Protein AF-A0A486RC49-F1 (afdb_monomer_lite)

Sequence (203 aa):
MDKVLDAMADGLYVGIGTLISVRGGVVNAMAHFTKEQSEDIYTSYVHAHSKKPQEDIILGLSQFGVAAEELEVIAAKIRSGYADSTSLAVDLRGAMNRIYVASQMVYHLADLMNVPVVDLVAEVHRSNMTKLWPSDAEQRTKLVEGCKYDKNDLAFRVAEGRDGMIGYRISDGKILKSPTYESADLSKFVDMAIDSVIGRHFF

Organism: Klebsiella pneumoniae (NCBI:txid573)

Foldseek 3Di:
DVVLLLLLLVLLLVLVVVCVVCVVVLVVLVVPDDPCLQCCVLVCLVVVPDPAPVVNSVSLSVLSVVLVVLVVVLVVCVVVVNDDPNNSSPSNVSSNSSSVSSNVSSVVLCVQLVHPSVVSNVLSVVLVVQQFAALDPVSNVVQLVPDPDDNVQWDWDDDPPDGGIFIAGNVPRHTGGGPRGDHRDCPVSLVSSCPGPNVVSVD

InterPro domains:
  IPR023292 NTP pyrophosphohydrolase-like domain superfamily [G3DSA:1.10.3420.10] (39-195)

Structure (mmCIF, N/CA/C/O backbone):
data_AF-A0A486RC49-F1
#
_entry.id   AF-A0A486RC49-F1
#
loop_
_atom_site.group_PDB
_atom_site.id
_atom_site.type_symbol
_atom_site.label_atom_id
_atom_site.label_alt_id
_atom_site.label_comp_id
_atom_site.label_asym_id
_atom_site.label_entity_id
_atom_site.label_seq_id
_atom_site.pdbx_PDB_ins_code
_atom_site.Cartn_x
_atom_site.Cartn_y
_atom_site.Cartn_z
_atom_site.occupancy
_atom_site.B_iso_or_equiv
_atom_site.auth_seq_id
_atom_site.auth_comp_id
_atom_site.auth_asym_id
_atom_site.auth_atom_id
_atom_site.pdbx_PDB_model_num
ATOM 1 N N . MET A 1 1 ? 12.501 -12.067 -2.838 1.00 82.12 1 MET A N 1
ATOM 2 C CA . MET A 1 1 ? 11.555 -11.710 -3.911 1.00 82.12 1 MET A CA 1
ATOM 3 C C . MET A 1 1 ? 10.177 -11.382 -3.356 1.00 82.12 1 MET A C 1
ATOM 5 O O . MET A 1 1 ? 9.720 -10.277 -3.582 1.00 82.12 1 MET A O 1
ATOM 9 N N . ASP A 1 2 ? 9.583 -12.265 -2.550 1.00 86.44 2 ASP A N 1
ATOM 10 C CA . ASP A 1 2 ? 8.289 -12.072 -1.868 1.00 86.44 2 ASP A CA 1
ATOM 11 C C . ASP A 1 2 ? 8.036 -10.638 -1.348 1.00 86.44 2 ASP A C 1
ATOM 13 O O . ASP A 1 2 ? 7.167 -9.945 -1.858 1.00 86.44 2 ASP A O 1
ATOM 17 N N . LYS A 1 3 ? 8.898 -10.124 -0.459 1.00 86.31 3 LYS A N 1
ATOM 18 C CA . LYS A 1 3 ? 8.797 -8.748 0.073 1.00 86.31 3 LYS A CA 1
ATOM 19 C C . LYS A 1 3 ? 8.834 -7.632 -0.980 1.00 86.31 3 LYS A C 1
ATOM 21 O O . LYS A 1 3 ? 8.295 -6.561 -0.741 1.00 86.31 3 LYS A O 1
ATOM 26 N N . VAL A 1 4 ? 9.529 -7.845 -2.099 1.00 85.00 4 VAL A N 1
ATOM 27 C CA . VAL A 1 4 ? 9.614 -6.858 -3.188 1.00 85.00 4 VAL A CA 1
ATOM 28 C C . VAL A 1 4 ? 8.300 -6.846 -3.961 1.00 85.00 4 VAL A C 1
ATOM 30 O O . VAL A 1 4 ? 7.759 -5.775 -4.199 1.00 85.00 4 VAL A O 1
ATOM 33 N N . LEU A 1 5 ? 7.758 -8.024 -4.281 1.00 89.19 5 LEU A N 1
ATOM 34 C CA . LEU A 1 5 ? 6.468 -8.160 -4.959 1.00 89.19 5 LEU A CA 1
ATOM 35 C C . LEU A 1 5 ? 5.307 -7.661 -4.084 1.00 89.19 5 LEU A C 1
ATOM 37 O O . LEU A 1 5 ? 4.430 -6.963 -4.586 1.00 89.19 5 LEU A O 1
ATOM 41 N N . ASP A 1 6 ? 5.343 -7.943 -2.778 1.00 89.56 6 ASP A N 1
ATOM 42 C CA . ASP A 1 6 ? 4.392 -7.406 -1.796 1.00 89.56 6 ASP A CA 1
ATOM 43 C C . ASP A 1 6 ? 4.446 -5.870 -1.774 1.00 89.56 6 ASP A C 1
ATOM 45 O O . ASP A 1 6 ? 3.429 -5.213 -1.967 1.00 89.56 6 ASP A O 1
ATOM 49 N N . ALA A 1 7 ? 5.647 -5.281 -1.675 1.00 88.31 7 ALA A N 1
ATOM 50 C CA . ALA A 1 7 ? 5.826 -3.827 -1.695 1.00 88.31 7 ALA A CA 1
ATOM 51 C C . ALA A 1 7 ? 5.398 -3.178 -3.024 1.00 88.31 7 ALA A C 1
ATOM 53 O O . ALA A 1 7 ? 4.835 -2.084 -3.020 1.00 88.31 7 ALA A O 1
ATOM 54 N N . M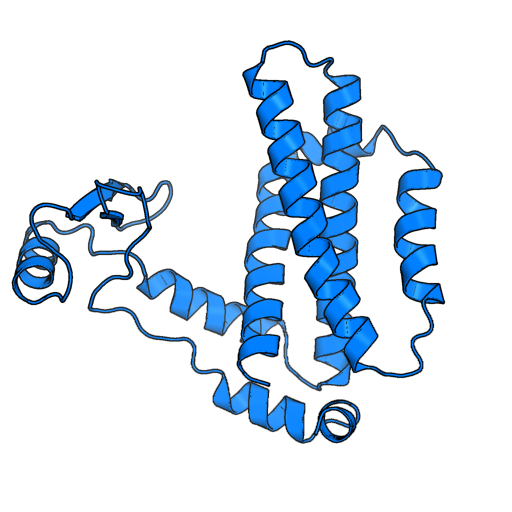ET A 1 8 ? 5.644 -3.842 -4.157 1.00 90.06 8 MET A N 1
ATOM 55 C CA . MET A 1 8 ? 5.182 -3.403 -5.476 1.00 90.06 8 MET A CA 1
ATOM 56 C C . MET A 1 8 ? 3.655 -3.344 -5.532 1.00 90.06 8 MET A C 1
ATOM 58 O O . MET A 1 8 ? 3.092 -2.323 -5.932 1.00 90.06 8 MET A O 1
ATOM 62 N N . ALA A 1 9 ? 2.976 -4.414 -5.114 1.00 91.75 9 ALA A N 1
ATOM 63 C CA . ALA A 1 9 ? 1.522 -4.455 -5.141 1.00 91.75 9 ALA A CA 1
ATOM 64 C C . ALA A 1 9 ? 0.873 -3.553 -4.091 1.00 91.75 9 ALA A C 1
ATOM 66 O O . ALA A 1 9 ? -0.090 -2.872 -4.433 1.00 91.75 9 ALA A O 1
ATOM 67 N N . ASP A 1 10 ? 1.398 -3.476 -2.866 1.00 89.94 10 ASP A N 1
ATOM 68 C CA . ASP A 1 10 ? 0.914 -2.530 -1.854 1.00 89.94 10 ASP A CA 1
ATOM 69 C C . ASP A 1 10 ? 1.111 -1.078 -2.320 1.00 89.94 10 ASP A C 1
ATOM 71 O O . ASP A 1 10 ? 0.191 -0.262 -2.214 1.00 89.94 10 ASP A O 1
ATOM 75 N N . GLY A 1 11 ? 2.272 -0.761 -2.904 1.00 88.88 11 GLY A N 1
ATOM 76 C CA . GLY A 1 11 ? 2.564 0.554 -3.477 1.00 88.88 11 GLY A CA 1
ATOM 77 C C . GLY A 1 11 ? 1.580 0.936 -4.583 1.00 88.88 11 GLY A C 1
ATOM 78 O O . GLY A 1 11 ? 0.997 2.019 -4.543 1.00 88.88 11 GLY A O 1
ATOM 79 N N . LEU A 1 12 ? 1.315 0.026 -5.526 1.00 90.75 12 LEU A N 1
ATOM 80 C CA . LEU A 1 12 ? 0.310 0.236 -6.573 1.00 90.75 12 LEU A CA 1
ATOM 81 C C . LEU A 1 12 ? -1.109 0.345 -6.012 1.00 90.75 12 LEU A C 1
ATOM 83 O O . LEU A 1 12 ? -1.856 1.236 -6.414 1.00 90.75 12 LEU A O 1
ATOM 87 N N . TYR A 1 13 ? -1.480 -0.533 -5.081 1.00 89.19 13 TYR A N 1
ATOM 88 C CA . TYR A 1 13 ? -2.801 -0.561 -4.464 1.00 89.19 13 TYR A CA 1
ATOM 89 C C . TYR A 1 13 ? -3.121 0.773 -3.774 1.00 89.19 13 TYR A C 1
ATOM 91 O O . TYR A 1 13 ? -4.174 1.369 -4.015 1.00 89.19 13 TYR A O 1
ATOM 99 N N . VAL A 1 14 ? -2.188 1.280 -2.964 1.00 87.94 14 VAL A N 1
ATOM 100 C CA . VAL A 1 14 ? -2.340 2.552 -2.243 1.00 87.94 14 VAL A CA 1
ATOM 101 C C . VAL A 1 14 ? -2.182 3.749 -3.179 1.00 87.94 14 VAL A C 1
ATOM 103 O O . VAL A 1 14 ? -2.990 4.679 -3.130 1.00 87.94 14 VAL A O 1
ATOM 106 N N . GLY A 1 15 ? -1.175 3.738 -4.051 1.00 87.44 15 GLY A N 1
ATOM 107 C CA . GLY A 1 15 ? -0.888 4.834 -4.972 1.00 87.44 15 GLY A CA 1
ATOM 108 C C . GLY A 1 15 ? -2.041 5.098 -5.940 1.00 87.44 15 GLY A C 1
ATOM 109 O O . GLY A 1 15 ? -2.569 6.209 -6.000 1.00 87.44 15 GLY A O 1
ATOM 110 N N . ILE A 1 16 ? -2.508 4.064 -6.644 1.00 83.88 16 ILE A N 1
ATOM 111 C CA . ILE A 1 16 ? -3.641 4.185 -7.572 1.00 83.88 16 ILE A CA 1
ATOM 112 C C . ILE A 1 16 ? -4.920 4.556 -6.814 1.00 83.88 16 ILE A C 1
ATOM 114 O O . ILE A 1 16 ? -5.669 5.423 -7.268 1.00 83.88 16 ILE A O 1
ATOM 118 N N . GLY A 1 17 ? -5.156 3.966 -5.636 1.00 83.38 17 GLY A N 1
ATOM 119 C CA . GLY A 1 17 ? -6.288 4.334 -4.780 1.00 83.38 17 GLY A CA 1
ATOM 120 C C . GLY A 1 17 ? -6.276 5.815 -4.385 1.00 83.38 17 GLY A C 1
ATOM 121 O O . GLY A 1 17 ? -7.322 6.471 -4.393 1.00 83.38 17 GLY A O 1
ATOM 122 N N . THR A 1 18 ? -5.092 6.370 -4.124 1.00 84.38 18 THR A N 1
ATOM 123 C CA . THR A 1 18 ? -4.902 7.798 -3.837 1.00 84.38 18 THR A CA 1
ATOM 124 C C . THR A 1 18 ? -5.243 8.649 -5.062 1.00 84.38 18 THR A C 1
ATOM 126 O O . THR A 1 18 ? -6.063 9.560 -4.958 1.00 84.38 18 THR A O 1
ATOM 129 N N . LEU A 1 19 ? -4.717 8.309 -6.245 1.00 80.69 19 LEU A N 1
ATOM 130 C CA . LEU A 1 19 ? -5.031 9.016 -7.497 1.00 80.69 19 LEU A CA 1
ATOM 131 C C . LEU A 1 19 ? -6.539 9.021 -7.802 1.00 80.69 19 LEU A C 1
ATOM 133 O O . LEU A 1 19 ? -7.086 10.046 -8.214 1.00 80.69 19 LEU A O 1
ATOM 137 N N . ILE A 1 20 ? -7.230 7.898 -7.573 1.00 77.62 20 ILE A N 1
ATOM 138 C CA . ILE A 1 20 ? -8.687 7.788 -7.748 1.00 77.62 20 ILE A CA 1
ATOM 139 C C . ILE A 1 20 ? -9.427 8.677 -6.745 1.00 77.62 20 ILE A C 1
ATOM 141 O O . ILE A 1 20 ? -10.352 9.389 -7.134 1.00 77.62 20 ILE A O 1
ATOM 145 N N . SER A 1 21 ? -9.009 8.670 -5.478 1.00 76.25 21 SER A N 1
ATOM 146 C CA . SER A 1 21 ? -9.656 9.441 -4.406 1.00 76.25 21 SER A CA 1
ATOM 147 C C . SER A 1 21 ? -9.562 10.949 -4.641 1.00 76.25 21 SER A C 1
ATOM 149 O O . SER A 1 21 ? -10.487 11.692 -4.325 1.00 76.25 21 SER A O 1
ATOM 151 N N . VAL A 1 22 ? -8.470 11.404 -5.258 1.00 70.06 22 VAL A N 1
ATOM 152 C CA . VAL A 1 22 ? -8.255 12.821 -5.574 1.00 70.06 22 VAL A CA 1
ATOM 153 C C . VAL A 1 22 ? -8.820 13.185 -6.955 1.00 70.06 22 VAL A C 1
ATOM 155 O O . VAL A 1 22 ? -8.934 14.367 -7.261 1.00 70.06 22 VAL A O 1
ATOM 158 N N . ARG A 1 23 ? -9.248 12.224 -7.793 1.00 59.31 23 ARG A N 1
ATOM 159 C CA . ARG A 1 23 ? -9.645 12.428 -9.207 1.00 59.31 23 ARG A CA 1
ATOM 160 C C . ARG A 1 23 ? -10.630 13.585 -9.435 1.00 59.31 23 ARG A C 1
ATOM 162 O O . ARG A 1 23 ? -10.507 14.282 -10.439 1.00 59.31 23 ARG A O 1
ATOM 169 N N . GLY A 1 24 ? -11.562 13.825 -8.508 1.00 54.81 24 GLY A N 1
ATOM 170 C CA . GLY A 1 24 ? -12.483 14.971 -8.559 1.00 54.81 24 GLY A CA 1
ATOM 171 C C . GLY A 1 24 ? -11.806 16.343 -8.392 1.00 54.81 24 GLY A C 1
ATOM 172 O O . GLY A 1 24 ? -12.249 17.314 -8.994 1.00 54.81 24 GLY A O 1
ATOM 173 N N . GLY A 1 25 ? -10.706 16.423 -7.634 1.00 55.84 25 GLY A N 1
ATOM 174 C CA . GLY A 1 25 ? -9.848 17.609 -7.494 1.00 55.84 25 GLY A CA 1
ATOM 175 C C . GLY A 1 25 ? -8.685 17.668 -8.498 1.00 55.84 25 GLY A C 1
ATOM 176 O O . GLY A 1 25 ? -8.245 18.760 -8.861 1.00 55.84 25 GLY A O 1
ATOM 177 N N . VAL A 1 26 ? -8.228 16.514 -9.009 1.00 52.72 26 VAL A N 1
ATOM 178 C CA . VAL A 1 26 ? -7.127 16.396 -9.988 1.00 52.72 26 VAL A CA 1
ATOM 179 C C . VAL A 1 26 ? -7.435 17.141 -11.282 1.00 52.72 26 VAL A C 1
ATOM 181 O O . VAL A 1 26 ? -6.538 17.775 -11.816 1.00 52.72 26 VAL A O 1
ATOM 184 N N . VAL A 1 27 ? -8.673 17.130 -11.786 1.00 52.69 27 VAL A N 1
ATOM 185 C CA . VAL A 1 27 ? -9.010 17.837 -13.042 1.00 52.69 27 VAL A CA 1
ATOM 186 C C . VAL A 1 27 ? -8.704 19.340 -12.947 1.00 52.69 27 VAL A C 1
ATOM 188 O O . VAL A 1 27 ? -8.196 19.918 -13.904 1.00 52.69 27 VAL A O 1
ATOM 191 N N . ASN A 1 28 ? -8.912 19.947 -11.775 1.00 54.00 28 ASN A N 1
ATOM 192 C CA . ASN A 1 28 ? -8.604 21.358 -11.536 1.00 54.00 28 ASN A CA 1
ATOM 193 C C . ASN A 1 28 ? -7.115 21.586 -11.219 1.00 54.00 28 ASN A C 1
ATOM 195 O O . ASN A 1 28 ? -6.522 22.534 -11.723 1.00 54.00 28 ASN A O 1
ATOM 199 N N . ALA A 1 29 ? -6.473 20.697 -10.455 1.00 51.84 29 ALA A N 1
ATOM 200 C CA . ALA A 1 29 ? -5.035 20.793 -10.169 1.00 51.84 29 ALA A CA 1
ATOM 201 C C . ALA A 1 29 ? -4.160 20.547 -11.418 1.00 51.84 29 ALA A C 1
ATOM 203 O O . ALA A 1 29 ? -3.100 21.154 -11.593 1.00 51.84 29 ALA A O 1
ATOM 204 N N . MET A 1 30 ? -4.625 19.699 -12.339 1.00 52.69 30 MET A N 1
ATOM 205 C CA . MET A 1 30 ? -3.937 19.396 -13.593 1.00 52.69 30 MET A CA 1
ATOM 206 C C . MET A 1 30 ? -3.941 20.570 -14.578 1.00 52.69 30 MET A C 1
ATOM 208 O O . MET A 1 30 ? -3.096 20.585 -15.470 1.00 52.69 30 MET A O 1
ATOM 212 N N . ALA A 1 31 ? -4.802 21.579 -14.396 1.00 55.16 31 ALA A N 1
ATOM 213 C CA . ALA A 1 31 ? -4.780 22.813 -15.185 1.00 55.16 31 ALA A CA 1
ATOM 214 C C . ALA A 1 31 ? -3.539 23.691 -14.904 1.00 55.16 31 ALA A C 1
ATOM 216 O O . ALA A 1 31 ? -3.152 24.498 -15.746 1.00 55.16 31 ALA A O 1
ATOM 217 N N . HIS A 1 32 ? -2.871 23.502 -13.761 1.00 53.59 32 HIS A N 1
ATOM 218 C CA . HIS A 1 32 ? -1.665 24.237 -13.362 1.00 53.59 32 HIS A CA 1
ATOM 219 C C . HIS A 1 32 ? -0.388 23.465 -13.746 1.00 53.59 32 HIS A C 1
ATOM 221 O O . HIS A 1 32 ? 0.364 23.002 -12.893 1.00 53.59 32 HIS A O 1
ATOM 227 N N . PHE A 1 33 ? -0.185 23.246 -15.049 1.00 54.00 33 PHE A N 1
ATOM 228 C CA . PHE A 1 33 ? 0.960 22.510 -15.610 1.00 54.00 33 PHE A CA 1
ATOM 229 C C . PHE A 1 33 ? 2.243 23.359 -15.589 1.00 54.00 33 PHE A C 1
ATOM 231 O O . PHE A 1 33 ? 2.290 24.395 -16.248 1.00 54.00 33 PHE A O 1
ATOM 238 N N . THR A 1 34 ? 3.307 22.906 -14.912 1.00 55.94 34 THR A N 1
ATOM 239 C CA . THR A 1 34 ? 4.665 23.455 -15.091 1.00 55.94 34 THR A CA 1
ATOM 240 C C . THR A 1 34 ? 5.619 22.390 -15.635 1.00 55.94 34 THR A C 1
ATOM 242 O O . THR A 1 34 ? 5.475 21.195 -15.364 1.00 55.94 34 THR A O 1
ATOM 245 N N . LYS A 1 35 ? 6.581 22.827 -16.456 1.00 51.31 35 LYS A N 1
ATOM 246 C CA . LYS A 1 35 ? 7.559 21.972 -17.149 1.00 51.31 35 LYS A CA 1
ATOM 247 C C . LYS A 1 35 ? 8.491 21.241 -16.168 1.00 51.31 35 LYS A C 1
ATOM 249 O O . LYS A 1 35 ? 8.713 20.044 -16.313 1.00 51.31 35 LYS A O 1
ATOM 254 N N . GLU A 1 36 ? 8.929 21.943 -15.125 1.00 57.12 36 GLU A N 1
ATOM 255 C CA . GLU A 1 36 ? 9.843 21.460 -14.075 1.00 57.12 36 GLU A CA 1
ATOM 256 C C . GLU A 1 36 ? 9.299 20.221 -13.345 1.00 57.12 36 GLU A C 1
ATOM 258 O O . GLU A 1 36 ? 10.018 19.254 -13.120 1.00 57.12 36 GLU A O 1
ATOM 263 N N . GLN A 1 37 ? 7.998 20.186 -13.045 1.00 55.47 37 GLN A N 1
ATOM 264 C CA . GLN A 1 37 ? 7.395 19.072 -12.303 1.00 55.47 37 GLN A CA 1
ATOM 265 C C . GLN A 1 37 ? 7.277 17.778 -13.122 1.00 55.47 37 GLN A C 1
ATOM 267 O O . GLN A 1 37 ? 7.282 16.689 -12.551 1.00 55.47 37 GLN A O 1
ATOM 272 N N . SER A 1 38 ? 7.133 17.896 -14.445 1.00 54.56 38 SER A N 1
ATOM 273 C CA . SER A 1 38 ? 6.955 16.776 -15.376 1.00 54.56 38 SER A CA 1
ATOM 274 C C . SER A 1 38 ? 8.294 16.206 -15.826 1.00 54.56 38 SER A C 1
ATOM 276 O O . SER A 1 38 ? 8.489 14.992 -15.832 1.00 54.56 38 SER A O 1
ATOM 278 N N . GLU A 1 39 ? 9.197 17.089 -16.248 1.00 52.62 39 GLU A N 1
ATOM 279 C CA . GLU A 1 39 ? 10.438 16.691 -16.895 1.00 52.62 39 GLU A CA 1
ATOM 280 C C . GLU A 1 39 ? 11.488 16.280 -15.869 1.00 52.62 39 GLU A C 1
ATOM 282 O O . GLU A 1 39 ? 12.092 15.236 -16.072 1.00 52.62 39 GLU A O 1
ATOM 287 N N . ASP A 1 40 ? 11.661 16.967 -14.736 1.00 57.38 40 ASP A N 1
ATOM 288 C CA . ASP A 1 40 ? 12.786 16.653 -13.843 1.00 57.38 40 ASP A CA 1
ATOM 289 C C . ASP A 1 40 ? 12.621 15.317 -13.117 1.00 57.38 40 ASP A C 1
ATOM 291 O O . ASP A 1 40 ? 13.592 14.579 -12.995 1.00 57.38 40 ASP A O 1
ATOM 295 N N . ILE A 1 41 ? 11.414 14.947 -12.676 1.00 58.66 41 ILE A N 1
ATOM 296 C CA . ILE A 1 41 ? 11.196 13.683 -11.943 1.00 58.66 41 ILE A CA 1
ATOM 297 C C . ILE A 1 41 ? 11.334 12.482 -12.884 1.00 58.66 41 ILE A C 1
ATOM 299 O O . ILE A 1 41 ? 12.010 11.507 -12.558 1.00 58.66 41 ILE A O 1
ATOM 303 N N . TYR A 1 42 ? 10.732 12.566 -14.073 1.00 55.97 42 TYR A N 1
ATOM 304 C CA . TYR A 1 42 ? 10.832 11.516 -15.082 1.00 55.97 42 TYR A CA 1
ATOM 305 C C . TYR A 1 42 ? 12.245 11.439 -15.675 1.00 55.97 42 TYR A C 1
ATOM 307 O O . TYR A 1 42 ? 12.785 10.349 -15.811 1.00 55.97 42 TYR A O 1
ATOM 315 N N . THR A 1 43 ? 12.888 12.574 -15.964 1.00 56.59 43 THR A N 1
ATOM 316 C CA . THR A 1 43 ? 14.242 12.636 -16.548 1.00 56.59 43 THR A CA 1
ATOM 317 C C . THR A 1 43 ? 15.305 12.219 -15.539 1.00 56.59 43 THR A C 1
ATOM 319 O O . THR A 1 43 ? 16.168 11.418 -15.886 1.00 56.59 43 THR A O 1
ATOM 322 N N . SER A 1 44 ? 15.223 12.669 -14.280 1.00 61.19 44 SER A N 1
ATOM 323 C CA . SER A 1 44 ? 16.140 12.226 -13.213 1.00 61.19 44 SER A CA 1
ATOM 324 C C . SER A 1 44 ? 16.085 10.718 -13.002 1.00 61.19 44 SER A C 1
ATOM 326 O O . SER A 1 44 ? 17.071 10.137 -12.564 1.00 61.19 44 SER A O 1
ATOM 328 N N . TYR A 1 45 ? 14.951 10.090 -13.325 1.00 58.12 45 TYR A N 1
ATOM 329 C CA . TYR A 1 45 ? 14.754 8.654 -13.200 1.00 58.12 45 TYR A CA 1
ATOM 330 C C . TYR A 1 45 ? 15.115 7.868 -14.471 1.00 58.12 45 TYR A C 1
ATOM 332 O O . TYR A 1 45 ? 15.946 6.968 -14.419 1.00 58.12 45 TYR A O 1
ATOM 340 N N . VAL A 1 46 ? 14.544 8.207 -15.631 1.00 55.03 46 VAL A N 1
ATOM 341 C CA . VAL A 1 46 ? 14.818 7.518 -16.907 1.00 55.03 46 VAL A CA 1
ATOM 342 C C . VAL A 1 46 ? 16.289 7.633 -17.288 1.00 55.03 46 VAL A C 1
ATOM 344 O O . VAL A 1 46 ? 16.852 6.710 -17.872 1.00 55.03 46 VAL A O 1
ATOM 347 N N . HIS A 1 47 ? 16.936 8.737 -16.908 1.00 53.28 47 HIS A N 1
ATOM 348 C CA . HIS A 1 47 ? 18.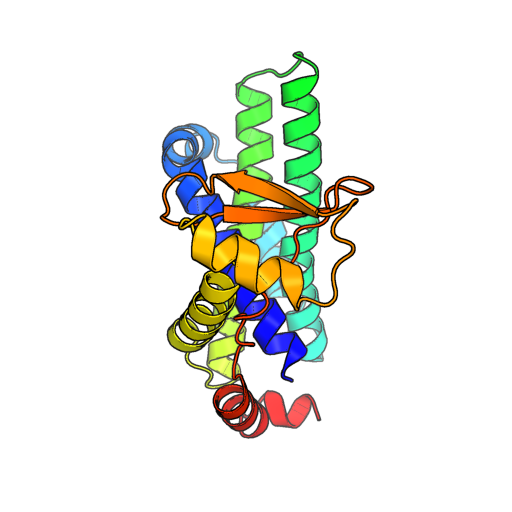367 8.911 -17.093 1.00 53.28 47 HIS A CA 1
ATOM 349 C C . HIS A 1 47 ? 19.210 8.521 -15.875 1.00 53.28 47 HIS A C 1
ATOM 351 O O . HIS A 1 47 ? 20.433 8.652 -15.963 1.00 53.28 47 HIS A O 1
ATOM 357 N N . ALA A 1 48 ? 18.616 7.991 -14.795 1.00 56.12 48 ALA A N 1
ATOM 358 C CA . ALA A 1 48 ? 19.364 7.502 -13.635 1.00 56.12 48 ALA A CA 1
ATOM 359 C C . ALA A 1 48 ? 20.353 6.387 -14.009 1.00 56.12 48 ALA A C 1
ATOM 361 O O . ALA A 1 48 ? 21.333 6.219 -13.289 1.00 56.12 48 ALA A O 1
ATOM 362 N N . HIS A 1 49 ? 20.126 5.683 -15.136 1.00 51.72 49 HIS A N 1
ATOM 363 C CA . HIS A 1 49 ? 21.006 4.664 -15.732 1.00 51.72 49 HIS A CA 1
ATOM 364 C C . HIS A 1 49 ? 21.812 3.902 -14.677 1.00 51.72 49 HIS A C 1
ATOM 366 O O . HIS A 1 49 ? 23.052 3.873 -14.732 1.00 51.72 49 HIS A O 1
ATOM 372 N N . SER A 1 50 ? 21.130 3.308 -13.692 1.00 56.44 50 SER A N 1
ATOM 373 C CA . SER A 1 50 ? 21.855 2.434 -12.791 1.00 56.44 50 SER A CA 1
ATOM 374 C C . SER A 1 50 ? 22.469 1.306 -13.617 1.00 56.44 50 SER A C 1
ATOM 376 O O . SER A 1 50 ? 21.872 0.758 -14.543 1.00 56.44 50 SER A O 1
ATOM 378 N N . LYS A 1 51 ? 23.697 0.926 -13.264 1.00 58.62 51 LYS A N 1
ATOM 379 C CA . LYS A 1 51 ? 24.337 -0.270 -13.821 1.00 58.62 51 LYS A CA 1
ATOM 380 C C . LYS A 1 51 ? 23.689 -1.562 -13.302 1.00 58.62 51 LYS A C 1
ATOM 382 O O . LYS A 1 51 ? 24.114 -2.640 -13.713 1.00 58.62 51 LYS A O 1
ATOM 387 N N . LYS A 1 52 ? 22.731 -1.471 -12.370 1.00 66.31 52 LYS A N 1
ATOM 388 C CA . LYS A 1 52 ? 22.120 -2.592 -11.655 1.00 66.31 52 LYS A CA 1
ATOM 389 C C . LYS A 1 52 ? 20.593 -2.452 -11.604 1.00 66.31 52 LYS A C 1
ATOM 391 O O . LYS A 1 52 ? 20.101 -1.531 -10.954 1.00 66.31 52 LYS A O 1
ATOM 396 N N . PRO A 1 53 ? 19.841 -3.427 -12.141 1.00 65.12 53 PRO A N 1
ATOM 397 C CA . PRO A 1 53 ? 18.380 -3.452 -12.058 1.00 65.12 53 PRO A CA 1
ATOM 398 C C . PRO A 1 53 ? 17.819 -3.270 -10.634 1.00 65.12 53 PRO A C 1
ATOM 400 O O . PRO A 1 53 ? 16.737 -2.724 -10.462 1.00 65.12 53 PRO A O 1
ATOM 403 N N . GLN A 1 54 ? 18.551 -3.695 -9.595 1.00 67.00 54 GLN A N 1
ATOM 404 C CA . GLN A 1 54 ? 18.193 -3.526 -8.179 1.00 67.00 54 GLN A CA 1
ATOM 405 C C . GLN A 1 54 ? 17.977 -2.072 -7.772 1.00 67.00 54 GLN A C 1
ATOM 407 O O . GLN A 1 54 ? 17.065 -1.774 -7.001 1.00 67.00 54 GLN A O 1
ATOM 412 N N . GLU A 1 55 ? 18.848 -1.185 -8.236 1.00 72.31 55 GLU A N 1
ATOM 413 C CA . GLU A 1 55 ? 18.832 0.214 -7.824 1.00 72.31 55 GLU A CA 1
ATOM 414 C C . GLU A 1 55 ? 17.645 0.936 -8.469 1.00 72.31 55 GLU A C 1
ATOM 416 O O . GLU A 1 55 ? 17.019 1.759 -7.807 1.00 72.31 55 GLU A O 1
ATOM 421 N N . ASP A 1 56 ? 17.252 0.536 -9.682 1.00 67.25 56 ASP A N 1
ATOM 422 C CA . ASP A 1 56 ? 16.060 1.044 -10.367 1.00 67.25 56 ASP A CA 1
ATOM 423 C C . ASP A 1 56 ? 14.767 0.664 -9.613 1.00 67.25 56 ASP A C 1
ATOM 425 O O . ASP A 1 56 ? 13.893 1.511 -9.404 1.00 67.25 56 ASP A O 1
ATOM 429 N N . ILE A 1 57 ? 14.666 -0.574 -9.094 1.00 69.62 57 ILE A N 1
ATOM 430 C CA . ILE A 1 57 ? 13.541 -0.993 -8.228 1.00 69.62 57 ILE A CA 1
ATOM 431 C C . ILE A 1 57 ? 13.484 -0.151 -6.958 1.00 69.62 57 ILE A C 1
ATOM 433 O O . ILE A 1 57 ? 12.421 0.351 -6.586 1.00 69.62 57 ILE A O 1
ATOM 437 N N . ILE A 1 58 ? 14.616 -0.042 -6.257 1.00 74.56 58 ILE A N 1
ATOM 438 C CA . ILE A 1 58 ? 14.695 0.686 -4.986 1.00 74.56 58 ILE A CA 1
ATOM 439 C C . ILE A 1 58 ? 14.301 2.138 -5.212 1.00 74.56 58 ILE A C 1
ATOM 441 O O . ILE A 1 58 ? 13.507 2.684 -4.447 1.00 74.56 58 ILE A O 1
ATOM 445 N N . LEU A 1 59 ? 14.805 2.742 -6.287 1.00 74.44 59 LEU A N 1
ATOM 446 C CA . LEU A 1 59 ? 14.483 4.107 -6.652 1.00 74.44 59 LEU A CA 1
ATOM 447 C C . LEU A 1 59 ? 12.978 4.262 -6.890 1.00 74.44 59 LEU A C 1
ATOM 449 O O . LEU A 1 59 ? 12.388 5.213 -6.382 1.00 74.44 59 LEU A O 1
ATOM 453 N N . GLY A 1 60 ? 12.320 3.295 -7.527 1.00 72.06 60 GLY A N 1
ATOM 454 C CA . GLY A 1 60 ? 10.872 3.323 -7.707 1.00 72.06 60 GLY A CA 1
ATOM 455 C C . GLY A 1 60 ? 10.025 3.176 -6.474 1.00 72.06 60 GLY A C 1
ATOM 456 O O . GLY A 1 60 ? 9.135 3.993 -6.239 1.00 72.06 60 GLY A O 1
ATOM 457 N N . LEU A 1 61 ? 10.336 2.184 -5.651 1.00 77.50 61 LEU A N 1
ATOM 458 C CA . LEU A 1 61 ? 9.650 2.011 -4.378 1.00 77.50 61 LEU A CA 1
ATOM 459 C C . LEU A 1 61 ? 9.893 3.218 -3.455 1.00 77.50 61 LEU A C 1
ATOM 461 O O . LEU A 1 61 ? 8.988 3.624 -2.729 1.00 77.50 61 LEU A O 1
ATOM 465 N N . SER A 1 62 ? 11.068 3.856 -3.538 1.00 82.06 62 SER A N 1
ATOM 466 C CA . SER A 1 62 ? 11.377 5.067 -2.768 1.00 82.06 62 SER A CA 1
ATOM 467 C C . SER A 1 62 ? 10.490 6.258 -3.145 1.00 82.06 62 SER A C 1
ATOM 469 O O . SER A 1 62 ? 10.139 7.045 -2.268 1.00 82.06 62 SER A O 1
ATOM 471 N N . GLN A 1 63 ? 10.055 6.372 -4.409 1.00 81.75 63 GLN A N 1
ATOM 472 C CA . GLN A 1 63 ? 9.199 7.481 -4.846 1.00 81.75 63 GLN A CA 1
ATOM 473 C C . GLN A 1 63 ? 7.801 7.430 -4.217 1.00 81.75 63 GLN A C 1
ATOM 475 O O . GLN A 1 63 ? 7.227 8.487 -3.957 1.00 81.75 63 GLN A O 1
ATOM 480 N N . PHE A 1 64 ? 7.271 6.240 -3.897 1.00 85.06 64 PHE A N 1
ATOM 481 C CA . PHE A 1 64 ? 6.054 6.138 -3.081 1.00 85.06 64 PHE A CA 1
ATOM 482 C C . PHE A 1 64 ? 6.267 6.700 -1.671 1.00 85.06 64 PHE A C 1
ATOM 484 O O . PHE A 1 64 ? 5.384 7.377 -1.148 1.00 85.06 64 PHE A O 1
ATOM 491 N N . GLY A 1 65 ? 7.440 6.461 -1.076 1.00 86.12 65 GLY A N 1
ATOM 492 C CA . GLY A 1 65 ? 7.812 7.017 0.227 1.00 86.12 65 GLY A CA 1
ATOM 493 C C . GLY A 1 65 ? 7.882 8.544 0.210 1.00 86.12 65 GLY A C 1
ATOM 494 O O . GLY A 1 65 ? 7.248 9.194 1.036 1.00 86.12 65 GLY A O 1
ATOM 495 N N . VAL A 1 66 ? 8.559 9.120 -0.788 1.00 86.69 66 VAL A N 1
ATOM 496 C CA . VAL A 1 66 ? 8.638 10.582 -0.960 1.00 86.69 66 VAL A CA 1
ATOM 497 C C . VAL A 1 66 ? 7.247 11.189 -1.161 1.00 86.69 66 VAL A C 1
ATOM 499 O O . VAL A 1 66 ? 6.915 12.196 -0.541 1.00 86.69 66 VAL A O 1
ATOM 502 N N . ALA A 1 67 ? 6.399 10.560 -1.981 1.00 87.38 67 ALA A N 1
ATOM 503 C CA . ALA A 1 67 ? 5.028 11.023 -2.174 1.00 87.38 67 ALA A CA 1
ATOM 504 C C . ALA A 1 67 ? 4.210 10.995 -0.870 1.00 87.38 67 ALA A C 1
ATOM 506 O O . ALA A 1 67 ? 3.413 11.899 -0.628 1.00 87.38 67 ALA A O 1
ATOM 507 N N . ALA A 1 68 ? 4.408 9.984 -0.017 1.00 89.06 68 ALA A N 1
ATOM 508 C CA . ALA A 1 68 ? 3.741 9.903 1.281 1.00 89.06 68 ALA A CA 1
ATOM 509 C C . ALA A 1 68 ? 4.174 11.038 2.228 1.00 89.06 68 ALA A C 1
ATOM 511 O O . ALA A 1 68 ? 3.323 11.639 2.885 1.00 89.06 68 ALA A O 1
ATOM 512 N N . GLU A 1 69 ? 5.466 11.374 2.264 1.00 90.81 69 GLU A N 1
ATOM 513 C CA . GLU A 1 69 ? 5.982 12.510 3.043 1.00 90.81 69 GLU A CA 1
ATOM 514 C C . GLU A 1 69 ? 5.418 13.848 2.543 1.00 90.81 69 GLU A C 1
ATOM 516 O O . GLU A 1 69 ? 4.952 14.664 3.341 1.00 90.81 69 GLU A O 1
ATOM 521 N N . GLU A 1 70 ? 5.389 14.061 1.223 1.00 89.50 70 GLU A N 1
ATOM 522 C CA . GLU A 1 70 ? 4.800 15.261 0.617 1.00 89.50 70 GLU A CA 1
ATOM 523 C C . GLU A 1 70 ? 3.304 15.390 0.954 1.00 89.50 70 GLU A C 1
ATOM 525 O O . GLU A 1 70 ? 2.842 16.476 1.314 1.00 89.50 70 GLU A O 1
ATOM 530 N N . LEU A 1 71 ? 2.549 14.286 0.914 1.00 89.81 71 LEU A N 1
ATOM 531 C CA . LEU A 1 71 ? 1.135 14.266 1.299 1.00 89.81 71 LEU A CA 1
ATOM 532 C C . LEU A 1 71 ? 0.916 14.608 2.776 1.00 89.81 71 LEU A C 1
ATOM 534 O O . LEU A 1 71 ? -0.040 15.319 3.091 1.00 89.81 71 LEU A O 1
ATOM 538 N N . GLU A 1 72 ? 1.793 14.168 3.678 1.00 90.75 72 GLU A N 1
ATOM 539 C CA . GLU A 1 72 ? 1.698 14.528 5.097 1.00 90.75 72 GLU A CA 1
ATOM 540 C C . GLU A 1 72 ? 1.976 16.023 5.319 1.00 90.75 72 GLU A C 1
ATOM 542 O O . GLU A 1 72 ? 1.263 16.686 6.078 1.00 90.75 72 GLU A O 1
ATOM 547 N N . VAL A 1 73 ? 2.950 16.591 4.600 1.00 90.12 73 VAL A N 1
ATOM 548 C CA . VAL A 1 73 ? 3.221 18.038 4.617 1.00 90.12 73 VAL A CA 1
ATOM 549 C C . VAL A 1 73 ? 2.010 18.825 4.110 1.00 90.12 73 VAL A C 1
ATOM 551 O O . VAL A 1 73 ? 1.610 19.812 4.733 1.00 90.12 73 VAL A O 1
ATOM 554 N N . ILE A 1 74 ? 1.385 18.381 3.017 1.00 88.44 74 ILE A N 1
ATOM 555 C CA . ILE A 1 74 ? 0.156 18.988 2.484 1.00 88.44 74 ILE A CA 1
ATOM 556 C C . ILE A 1 74 ? -0.974 18.906 3.514 1.00 88.44 74 ILE A C 1
ATOM 558 O O . ILE A 1 74 ? -1.636 19.909 3.791 1.00 88.44 74 ILE A O 1
ATOM 562 N N . ALA A 1 75 ? -1.170 17.743 4.137 1.00 88.06 75 ALA A N 1
ATOM 563 C CA . ALA A 1 75 ? -2.182 17.557 5.169 1.00 88.06 75 ALA A CA 1
ATOM 564 C C . ALA A 1 75 ? -1.942 18.485 6.375 1.00 88.06 75 ALA A C 1
ATOM 566 O O . ALA A 1 75 ? -2.890 19.068 6.904 1.00 88.06 75 ALA A O 1
ATOM 567 N N . ALA A 1 76 ? -0.685 18.693 6.780 1.00 89.56 76 ALA A N 1
ATOM 568 C CA . ALA A 1 76 ? -0.325 19.637 7.836 1.00 89.56 76 ALA A CA 1
ATOM 569 C C . ALA A 1 76 ? -0.646 21.096 7.464 1.00 89.56 76 ALA A C 1
ATOM 571 O O . ALA A 1 76 ? -1.189 21.822 8.301 1.00 89.56 76 ALA A O 1
ATOM 572 N N . LYS A 1 77 ? -0.386 21.514 6.215 1.00 87.81 77 LYS A N 1
ATOM 573 C CA . LYS A 1 77 ? -0.767 22.848 5.706 1.00 87.81 77 LYS A CA 1
ATOM 574 C C . LYS A 1 77 ? -2.283 23.056 5.718 1.00 87.81 77 LYS A C 1
ATOM 576 O O . LYS A 1 77 ? -2.752 24.115 6.117 1.00 87.81 77 LYS A O 1
ATOM 581 N N . ILE A 1 78 ? -3.059 22.042 5.330 1.00 86.25 78 ILE A N 1
ATOM 582 C CA . ILE A 1 78 ? -4.528 22.109 5.378 1.00 86.25 78 ILE A CA 1
ATOM 583 C C . ILE A 1 78 ? -5.008 22.269 6.828 1.00 86.25 78 ILE A C 1
ATOM 585 O O . ILE A 1 78 ? -5.840 23.129 7.114 1.00 86.25 78 ILE A O 1
ATOM 589 N N . ARG A 1 79 ? -4.453 21.485 7.764 1.00 87.81 79 ARG A N 1
ATOM 590 C CA . ARG A 1 79 ? -4.824 21.536 9.190 1.00 87.81 79 ARG A CA 1
ATOM 591 C C . ARG A 1 79 ? -4.475 22.861 9.870 1.00 87.81 79 ARG A C 1
ATOM 593 O O . ARG A 1 79 ? -5.152 23.226 10.827 1.00 87.81 79 ARG A O 1
ATOM 600 N N . SER A 1 80 ? -3.448 23.575 9.408 1.00 87.69 80 SER A N 1
ATOM 601 C CA . SER A 1 80 ? -3.065 24.871 9.985 1.00 87.69 80 SER A CA 1
ATOM 602 C C . SER A 1 80 ? -4.008 26.016 9.595 1.00 87.69 80 SER A C 1
ATOM 604 O O . SER A 1 80 ? -3.927 27.090 10.186 1.00 87.69 80 SER A O 1
ATOM 606 N N . GLY A 1 81 ? -4.892 25.811 8.610 1.00 80.56 81 GLY A N 1
ATOM 607 C CA . GLY A 1 81 ? -5.819 26.831 8.113 1.00 80.56 81 GLY A CA 1
ATOM 608 C C . GLY A 1 81 ? -5.171 27.915 7.239 1.00 80.56 81 GLY A C 1
ATOM 609 O O . GLY A 1 81 ? -5.877 28.799 6.760 1.00 80.56 81 GLY A O 1
ATOM 610 N N . TYR A 1 82 ? -3.856 27.844 6.995 1.00 60.28 82 TYR A N 1
ATOM 611 C CA . TYR A 1 82 ? -3.093 28.801 6.184 1.00 60.28 82 TYR A CA 1
ATOM 612 C C . TYR A 1 82 ? -2.600 28.154 4.897 1.00 60.28 82 TYR A C 1
ATOM 614 O O . TYR A 1 82 ? -1.416 27.846 4.745 1.00 60.28 82 TYR A O 1
ATOM 622 N N . ALA A 1 83 ? -3.511 27.948 3.957 1.00 67.31 83 ALA A N 1
ATOM 623 C CA . ALA A 1 83 ? -3.140 27.362 2.687 1.00 67.31 83 ALA A CA 1
ATOM 624 C C . ALA A 1 83 ? -3.892 28.036 1.540 1.00 67.31 83 ALA A C 1
ATOM 626 O O . ALA A 1 83 ? -5.110 27.912 1.409 1.00 67.31 83 ALA A O 1
ATOM 627 N N . ASP A 1 84 ? -3.145 28.775 0.721 1.00 81.62 84 ASP A N 1
ATOM 628 C CA . ASP A 1 84 ? -3.653 29.276 -0.548 1.00 81.62 84 ASP A CA 1
ATOM 629 C C . ASP A 1 84 ? -4.038 28.090 -1.446 1.00 81.62 84 ASP A C 1
ATOM 631 O O . ASP A 1 84 ? -3.275 27.133 -1.608 1.00 81.62 84 ASP A O 1
ATOM 635 N N . SER A 1 85 ? -5.236 28.154 -2.028 1.00 76.44 85 SER A N 1
ATOM 636 C CA . SER A 1 85 ? -5.788 27.071 -2.849 1.00 76.44 85 SER A CA 1
ATOM 637 C C . SER A 1 85 ? -4.925 26.745 -4.073 1.00 76.44 85 SER A C 1
ATOM 639 O O . SER A 1 85 ? -4.827 25.578 -4.452 1.00 76.44 85 SER A O 1
ATOM 641 N N . THR A 1 86 ? -4.243 27.744 -4.644 1.00 77.00 86 THR A N 1
ATOM 642 C CA . THR A 1 86 ? -3.335 27.553 -5.783 1.00 77.00 86 THR A CA 1
ATOM 643 C C . THR A 1 86 ? -2.072 26.831 -5.332 1.00 77.00 86 THR A C 1
ATOM 645 O O . THR A 1 86 ? -1.676 25.843 -5.948 1.00 77.00 86 THR A O 1
ATOM 648 N N . SER A 1 87 ? -1.474 27.258 -4.215 1.00 79.56 87 SER A N 1
ATOM 649 C CA . SER A 1 87 ? -0.316 26.578 -3.621 1.00 79.56 87 SER A CA 1
ATOM 650 C C . SER A 1 87 ? -0.620 25.117 -3.278 1.00 79.56 87 SER A C 1
ATOM 652 O O . SER A 1 87 ? 0.193 24.247 -3.577 1.00 79.56 87 SER A O 1
ATOM 654 N N . LEU A 1 88 ? -1.788 24.825 -2.694 1.00 81.06 88 LEU A N 1
ATOM 655 C CA . LEU A 1 88 ? -2.188 23.447 -2.390 1.00 81.06 88 LEU A CA 1
ATOM 656 C C . LEU A 1 88 ? -2.382 22.605 -3.648 1.00 81.06 88 LEU A C 1
ATOM 658 O O . LEU A 1 88 ? -2.002 21.437 -3.659 1.00 81.06 88 LEU A O 1
ATOM 662 N N . ALA A 1 89 ? -2.968 23.178 -4.700 1.00 77.50 89 ALA A N 1
ATOM 663 C CA . ALA A 1 89 ? -3.144 22.480 -5.967 1.00 77.50 89 ALA A CA 1
ATOM 664 C C . ALA A 1 89 ? -1.792 22.108 -6.597 1.00 77.50 89 ALA A C 1
ATOM 666 O O . ALA A 1 89 ? -1.641 20.993 -7.098 1.00 77.50 89 ALA A O 1
ATOM 667 N N . VAL A 1 90 ? -0.804 23.007 -6.527 1.00 77.25 90 VAL A N 1
ATOM 668 C CA . VAL A 1 90 ? 0.565 22.769 -7.014 1.00 77.25 90 VAL A CA 1
ATOM 669 C C . VAL A 1 90 ? 1.275 21.689 -6.193 1.00 77.25 90 VAL A C 1
ATOM 671 O O . VAL A 1 90 ? 1.864 20.781 -6.782 1.00 77.25 90 VAL A O 1
ATOM 674 N N . ASP A 1 91 ? 1.190 21.744 -4.862 1.00 82.62 91 ASP A N 1
ATOM 675 C CA . ASP A 1 91 ? 1.811 20.744 -3.984 1.00 82.62 91 ASP A CA 1
ATOM 676 C C . ASP A 1 91 ? 1.189 19.355 -4.198 1.00 82.62 91 ASP A C 1
ATOM 678 O O . ASP A 1 91 ? 1.892 18.365 -4.411 1.00 82.62 91 ASP A O 1
ATOM 682 N N . LEU A 1 92 ? -0.147 19.282 -4.204 1.00 82.44 92 LEU A N 1
ATOM 683 C CA . LEU A 1 92 ? -0.888 18.039 -4.405 1.00 82.44 92 LEU A CA 1
ATOM 684 C C . LEU A 1 92 ? -0.570 17.417 -5.761 1.00 82.44 92 LEU A C 1
ATOM 686 O O . LEU A 1 92 ? -0.380 16.207 -5.858 1.00 82.44 92 LEU A O 1
ATOM 690 N N . ARG A 1 93 ? -0.450 18.240 -6.805 1.00 78.25 93 ARG A N 1
ATOM 691 C CA . ARG A 1 93 ? -0.023 17.796 -8.130 1.00 78.25 93 ARG A CA 1
ATOM 692 C C . ARG A 1 93 ? 1.372 17.164 -8.108 1.00 78.25 93 ARG A C 1
ATOM 694 O O . ARG A 1 93 ? 1.547 16.125 -8.742 1.00 78.25 93 ARG A O 1
ATOM 701 N N . GLY A 1 94 ? 2.335 17.754 -7.397 1.00 78.19 94 GLY A N 1
ATOM 702 C CA . GLY A 1 94 ? 3.684 17.197 -7.246 1.00 78.19 94 GLY A CA 1
ATOM 703 C C . GLY A 1 94 ? 3.651 15.773 -6.686 1.00 78.19 94 GLY A C 1
ATOM 704 O O . GLY A 1 94 ? 4.152 14.844 -7.326 1.00 78.19 94 GLY A O 1
ATOM 705 N N . ALA A 1 95 ? 2.933 15.588 -5.576 1.00 84.50 95 ALA A N 1
ATOM 706 C CA . ALA A 1 95 ? 2.747 14.276 -4.963 1.00 84.50 95 ALA A CA 1
ATOM 707 C C . ALA A 1 95 ? 2.035 13.286 -5.906 1.00 84.50 95 ALA A C 1
ATOM 709 O O . ALA A 1 95 ? 2.451 12.134 -6.032 1.00 84.50 95 ALA A O 1
ATOM 710 N N . MET A 1 96 ? 0.993 13.724 -6.628 1.00 82.81 96 MET A N 1
ATOM 711 C CA . MET A 1 96 ? 0.291 12.862 -7.591 1.00 82.81 96 MET A CA 1
ATOM 712 C C . MET A 1 96 ? 1.193 12.444 -8.759 1.00 82.81 96 MET A C 1
ATOM 714 O O . MET A 1 96 ? 1.141 11.288 -9.183 1.00 82.81 96 MET A O 1
ATOM 718 N N . ASN A 1 97 ? 2.046 13.342 -9.264 1.00 79.31 97 ASN A N 1
ATOM 719 C CA . ASN A 1 97 ? 2.985 13.004 -10.331 1.00 79.31 97 ASN A CA 1
ATOM 720 C C . ASN A 1 97 ? 4.014 11.965 -9.864 1.00 79.31 97 ASN A C 1
ATOM 722 O O . ASN A 1 97 ? 4.313 11.026 -10.597 1.00 79.31 97 ASN A O 1
ATOM 726 N N . ARG A 1 98 ? 4.500 12.068 -8.620 1.00 82.31 98 ARG A N 1
ATOM 727 C CA . ARG A 1 98 ? 5.383 11.042 -8.044 1.00 82.31 98 ARG A CA 1
ATOM 728 C C . ARG A 1 98 ? 4.710 9.685 -7.951 1.00 82.31 98 ARG A C 1
ATOM 730 O O . ARG A 1 98 ? 5.313 8.695 -8.351 1.00 82.31 98 ARG A O 1
ATOM 737 N N . ILE A 1 99 ? 3.461 9.634 -7.487 1.00 85.81 99 ILE A N 1
ATOM 738 C CA . ILE A 1 99 ? 2.688 8.386 -7.440 1.00 85.81 99 ILE A CA 1
ATOM 739 C C . ILE A 1 99 ? 2.528 7.798 -8.845 1.00 85.81 99 ILE A C 1
ATOM 741 O O . ILE A 1 99 ? 2.686 6.590 -9.023 1.00 85.81 99 ILE A O 1
ATOM 745 N N . TYR A 1 100 ? 2.242 8.634 -9.846 1.00 82.12 100 TYR A N 1
ATOM 746 C CA . TYR A 1 100 ? 2.137 8.201 -11.238 1.00 82.12 100 TYR A CA 1
ATOM 747 C C . TYR A 1 100 ? 3.452 7.601 -11.755 1.00 82.12 100 TYR A C 1
ATOM 749 O O . TYR A 1 100 ? 3.446 6.473 -12.249 1.00 82.12 100 TYR A O 1
ATOM 757 N N . VAL A 1 101 ? 4.575 8.309 -11.593 1.00 77.44 101 VAL A N 1
ATOM 758 C CA . VAL A 1 101 ? 5.903 7.841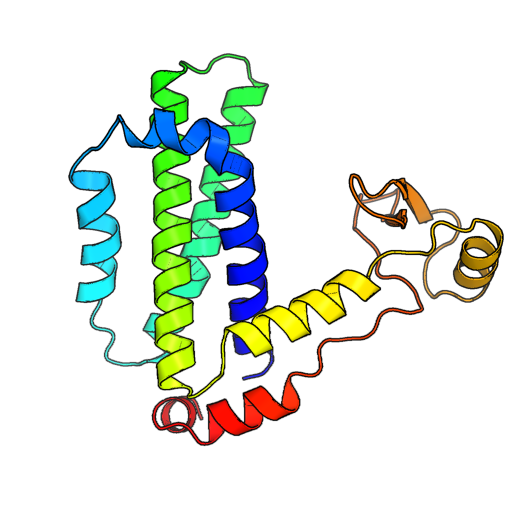 -12.025 1.00 77.44 101 VAL A CA 1
ATOM 759 C C . VAL A 1 101 ? 6.288 6.548 -11.300 1.00 77.44 101 VAL A C 1
ATOM 761 O O . VAL A 1 101 ? 6.629 5.564 -11.955 1.00 77.44 101 VAL A O 1
ATOM 764 N N . ALA A 1 102 ? 6.137 6.499 -9.973 1.00 82.56 102 ALA A N 1
ATOM 765 C CA . ALA A 1 102 ? 6.398 5.302 -9.174 1.00 82.56 102 ALA A CA 1
ATOM 766 C C . ALA A 1 102 ? 5.556 4.107 -9.645 1.00 82.56 102 ALA A C 1
ATOM 768 O O . ALA A 1 102 ? 6.063 2.994 -9.782 1.00 82.56 102 ALA A O 1
ATOM 769 N N . SER A 1 103 ? 4.281 4.347 -9.968 1.00 86.25 103 SER A N 1
ATOM 770 C CA . SER A 1 103 ? 3.390 3.311 -10.489 1.00 86.25 103 SER A CA 1
ATOM 771 C C . SER A 1 103 ? 3.870 2.792 -11.841 1.00 86.25 103 SER A C 1
ATOM 773 O O . SER A 1 103 ? 4.038 1.586 -11.992 1.00 86.25 103 SER A O 1
ATOM 775 N N . GLN A 1 104 ? 4.153 3.674 -12.806 1.00 81.75 104 GLN A N 1
ATOM 776 C CA . GLN A 1 104 ? 4.666 3.285 -14.128 1.00 81.75 104 GLN A CA 1
ATOM 777 C C . GLN A 1 104 ? 5.923 2.416 -14.025 1.00 81.75 104 GLN A C 1
ATOM 779 O O . GLN A 1 104 ? 6.078 1.439 -14.753 1.00 81.75 104 GLN A O 1
ATOM 784 N N . MET A 1 105 ? 6.797 2.733 -13.077 1.00 78.88 105 MET A N 1
ATOM 785 C CA . MET A 1 105 ? 8.026 1.986 -12.862 1.00 78.88 105 MET A CA 1
ATOM 786 C C . MET A 1 105 ? 7.786 0.601 -12.267 1.00 78.88 105 MET A C 1
ATOM 788 O O . MET A 1 105 ? 8.423 -0.358 -12.694 1.00 78.88 105 MET A O 1
ATOM 792 N N . VAL A 1 106 ? 6.848 0.467 -11.327 1.00 84.25 106 VAL A N 1
ATOM 793 C CA . VAL A 1 106 ? 6.449 -0.852 -10.823 1.00 84.25 106 VAL A CA 1
ATOM 794 C C . VAL A 1 106 ? 5.817 -1.698 -11.930 1.00 84.25 106 VAL A C 1
ATOM 796 O O . VAL A 1 106 ? 6.120 -2.885 -12.015 1.00 84.25 106 VAL A O 1
ATOM 799 N N . TYR A 1 107 ? 4.995 -1.101 -12.801 1.00 86.56 107 TYR A N 1
ATOM 800 C CA . TYR A 1 107 ? 4.461 -1.788 -13.983 1.00 86.56 107 TYR A CA 1
ATOM 801 C C . TYR A 1 107 ? 5.588 -2.279 -14.898 1.00 86.56 107 TYR A C 1
ATOM 803 O O . TYR A 1 107 ? 5.649 -3.464 -15.212 1.00 86.56 107 TYR A O 1
ATOM 811 N N . HIS A 1 108 ? 6.524 -1.396 -15.251 1.00 80.88 108 HIS A N 1
ATOM 812 C CA . HIS A 1 108 ? 7.657 -1.752 -16.102 1.00 80.88 108 HIS A CA 1
ATOM 813 C C . HIS A 1 108 ? 8.511 -2.874 -15.498 1.00 80.88 108 HIS A C 1
ATOM 815 O O . HIS A 1 108 ? 8.922 -3.807 -16.183 1.00 80.88 108 HIS A O 1
ATOM 821 N N . LEU A 1 109 ? 8.752 -2.812 -14.192 1.00 81.62 109 LEU A N 1
ATOM 822 C CA . LEU A 1 109 ? 9.483 -3.840 -13.475 1.00 81.62 109 LEU A CA 1
ATOM 823 C C . LEU A 1 109 ? 8.753 -5.188 -13.469 1.00 81.62 109 LEU A C 1
ATOM 825 O O . LEU A 1 109 ? 9.384 -6.225 -13.671 1.00 81.62 109 LEU A O 1
ATOM 829 N N . ALA A 1 110 ? 7.440 -5.179 -13.235 1.00 87.25 110 ALA A N 1
ATOM 830 C CA . ALA A 1 110 ? 6.625 -6.386 -13.274 1.00 87.25 110 ALA A CA 1
ATOM 831 C C . ALA A 1 110 ? 6.678 -7.043 -14.663 1.00 87.25 110 ALA A C 1
ATOM 833 O O . ALA A 1 110 ? 6.868 -8.257 -14.744 1.00 87.25 110 ALA A O 1
ATOM 834 N N . ASP A 1 111 ? 6.640 -6.246 -15.737 1.00 86.62 111 ASP A N 1
ATOM 835 C CA . ASP A 1 111 ? 6.806 -6.733 -17.113 1.00 86.62 111 ASP A CA 1
ATOM 836 C C . ASP A 1 111 ? 8.172 -7.408 -17.314 1.00 86.62 111 ASP A C 1
ATOM 838 O O . ASP A 1 111 ? 8.256 -8.515 -17.847 1.00 86.62 111 ASP A O 1
ATOM 842 N N . LEU A 1 112 ? 9.257 -6.799 -16.823 1.00 83.38 112 LEU A N 1
ATOM 843 C CA . LEU A 1 112 ? 10.605 -7.381 -16.890 1.00 83.38 112 LEU A CA 1
ATOM 844 C C . LEU A 1 112 ? 10.758 -8.654 -16.033 1.00 83.38 112 LEU A C 1
ATOM 846 O O . LEU A 1 112 ? 11.605 -9.513 -16.307 1.00 83.38 112 LEU A O 1
ATOM 850 N N . MET A 1 113 ? 9.945 -8.784 -14.985 1.00 87.00 113 MET A N 1
ATOM 851 C CA . MET A 1 113 ? 9.835 -9.981 -14.151 1.00 87.00 113 MET A CA 1
ATOM 852 C C . MET A 1 113 ? 8.877 -11.033 -14.720 1.00 87.00 113 MET A C 1
ATOM 854 O O . MET A 1 113 ? 8.797 -12.121 -14.161 1.00 87.00 113 MET A O 1
ATOM 858 N N . ASN A 1 114 ? 8.184 -10.747 -15.828 1.00 90.25 114 ASN A N 1
ATOM 859 C CA . ASN A 1 114 ? 7.100 -11.578 -16.356 1.00 90.25 114 ASN A CA 1
ATOM 860 C C . ASN A 1 114 ? 6.014 -11.873 -15.297 1.00 90.25 114 ASN A C 1
ATOM 862 O O . ASN A 1 114 ? 5.427 -12.955 -15.262 1.00 90.25 114 ASN A O 1
ATOM 866 N N . VAL A 1 115 ? 5.773 -10.911 -14.402 1.00 92.75 115 VAL A N 1
ATOM 867 C CA . VAL A 1 115 ? 4.778 -11.001 -13.332 1.00 92.75 115 VAL A CA 1
ATOM 868 C C . VAL A 1 115 ? 3.512 -10.267 -13.776 1.00 92.75 115 VAL A C 1
ATOM 870 O O . VAL A 1 115 ? 3.570 -9.061 -14.023 1.00 92.75 115 VAL A O 1
ATOM 873 N N . PRO A 1 116 ? 2.345 -10.934 -13.838 1.00 94.62 116 PRO A N 1
ATOM 874 C CA . PRO A 1 116 ? 1.090 -10.271 -14.168 1.00 94.62 116 PRO A CA 1
ATOM 875 C C . PRO A 1 116 ? 0.669 -9.347 -13.018 1.00 94.62 116 PRO A C 1
ATOM 877 O O . PRO A 1 116 ? 0.077 -9.768 -12.024 1.00 94.62 116 PRO A O 1
ATOM 880 N N . VAL A 1 117 ? 0.988 -8.059 -13.155 1.00 91.62 117 VAL A N 1
ATOM 881 C CA . VAL A 1 117 ? 0.831 -7.046 -12.099 1.00 91.62 117 VAL A CA 1
ATOM 882 C C . VAL A 1 117 ? -0.609 -6.893 -11.603 1.00 91.62 117 VAL A C 1
ATOM 884 O O . VAL A 1 117 ? -0.831 -6.678 -10.415 1.00 91.62 117 VAL A O 1
ATOM 887 N N . VAL A 1 118 ? -1.599 -7.053 -12.486 1.00 92.38 118 VAL A N 1
ATOM 888 C CA . VAL A 1 118 ? -3.021 -6.988 -12.115 1.00 92.38 118 VAL A CA 1
ATOM 889 C C . VAL A 1 118 ? -3.388 -8.140 -11.184 1.00 92.38 118 VAL A C 1
ATOM 891 O O . VAL A 1 118 ? -4.038 -7.915 -10.166 1.00 92.38 118 VAL A O 1
ATOM 894 N N . ASP A 1 119 ? -2.923 -9.352 -11.487 1.00 96.06 119 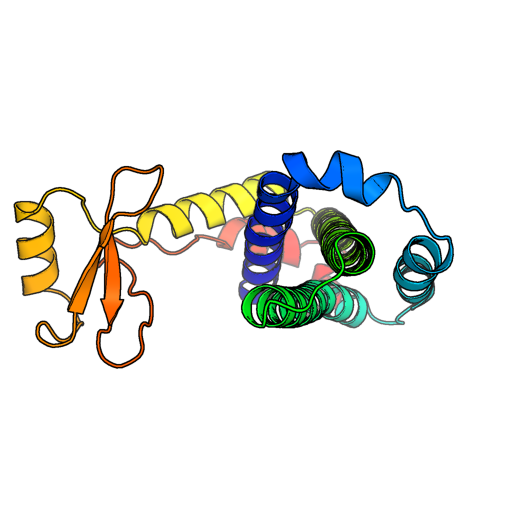ASP A N 1
ATOM 895 C CA . ASP A 1 119 ? -3.172 -10.529 -10.655 1.00 96.06 119 ASP A CA 1
ATOM 896 C C . ASP A 1 119 ? -2.422 -10.432 -9.323 1.00 96.06 119 ASP A C 1
ATOM 898 O O . ASP A 1 119 ? -2.955 -10.822 -8.284 1.00 96.06 119 ASP A O 1
ATOM 902 N N . LEU A 1 120 ? -1.205 -9.879 -9.340 1.00 95.19 120 LEU A N 1
ATOM 903 C CA . LEU A 1 120 ? -0.418 -9.618 -8.135 1.00 95.19 120 LEU A CA 1
ATOM 904 C C . LEU A 1 120 ? -1.151 -8.638 -7.203 1.00 95.19 120 LEU A C 1
ATOM 906 O O . LEU A 1 120 ? -1.337 -8.922 -6.019 1.00 95.19 120 LEU A O 1
ATOM 910 N N . VAL A 1 121 ? -1.625 -7.510 -7.742 1.00 93.81 121 VAL A N 1
ATOM 911 C CA . VAL A 1 121 ? -2.414 -6.528 -6.983 1.00 93.81 121 VAL A CA 1
ATOM 912 C C . VAL A 1 121 ? -3.745 -7.124 -6.525 1.00 93.81 121 VAL A C 1
ATOM 914 O O . VAL A 1 121 ? -4.185 -6.825 -5.418 1.00 93.81 121 VAL A O 1
ATOM 917 N N . ALA A 1 122 ? -4.387 -7.983 -7.322 1.00 93.19 122 ALA A N 1
ATOM 918 C CA . ALA A 1 122 ? -5.627 -8.653 -6.936 1.00 93.19 122 ALA A CA 1
ATOM 919 C C . ALA A 1 122 ? -5.428 -9.605 -5.745 1.00 93.19 122 ALA A C 1
ATOM 921 O O . ALA A 1 122 ? -6.261 -9.628 -4.838 1.00 93.19 122 ALA A O 1
ATOM 922 N N . GLU A 1 123 ? -4.317 -10.340 -5.703 1.00 95.38 123 GLU A N 1
ATOM 923 C CA . GLU A 1 123 ? -3.989 -11.228 -4.585 1.00 95.38 123 GLU A CA 1
ATOM 924 C C . GLU A 1 123 ? -3.681 -10.444 -3.301 1.00 95.38 123 GLU A C 1
ATOM 926 O O . GLU A 1 123 ? -4.210 -10.751 -2.227 1.00 95.38 123 GLU A O 1
ATOM 931 N N . VAL A 1 124 ? -2.912 -9.358 -3.409 1.00 93.00 124 VAL A N 1
ATOM 932 C CA . VAL A 1 124 ? -2.687 -8.440 -2.283 1.00 93.00 124 VAL A CA 1
ATOM 933 C C . VAL A 1 124 ? -3.990 -7.768 -1.851 1.00 93.00 124 VAL A C 1
ATOM 935 O O . VAL A 1 124 ? -4.254 -7.648 -0.654 1.00 93.00 124 VAL A O 1
ATOM 938 N N . HIS A 1 125 ? -4.861 -7.390 -2.791 1.00 89.50 125 HIS A N 1
ATOM 939 C CA . HIS A 1 125 ? -6.184 -6.862 -2.478 1.00 89.50 125 HIS A CA 1
ATOM 940 C C . HIS A 1 125 ? -7.019 -7.879 -1.696 1.00 89.50 125 HIS A C 1
ATOM 942 O O . HIS A 1 125 ? -7.540 -7.530 -0.638 1.00 89.50 125 HIS A O 1
ATOM 948 N N . ARG A 1 126 ? -7.102 -9.134 -2.155 1.00 91.88 126 ARG A N 1
ATOM 949 C CA . ARG A 1 126 ? -7.794 -10.229 -1.456 1.00 91.88 126 ARG A CA 1
ATOM 950 C C . ARG A 1 126 ? -7.280 -10.371 -0.022 1.00 91.88 126 ARG A C 1
ATOM 952 O O . ARG A 1 126 ? -8.074 -10.289 0.914 1.00 91.88 126 ARG A O 1
ATOM 959 N N . SER A 1 127 ? -5.964 -10.491 0.157 1.00 92.06 127 SER A N 1
ATOM 960 C CA . SER A 1 127 ? -5.308 -10.528 1.474 1.00 92.06 127 SER A CA 1
ATOM 961 C C . SER A 1 127 ? -5.685 -9.319 2.336 1.00 92.06 127 SER A C 1
ATOM 963 O O . SER A 1 127 ? -6.120 -9.467 3.482 1.00 92.06 127 SER A O 1
ATOM 965 N N . ASN A 1 128 ? -5.620 -8.110 1.771 1.00 86.31 128 ASN A N 1
ATOM 966 C CA . ASN A 1 128 ? -6.014 -6.875 2.441 1.00 86.31 128 ASN A CA 1
ATOM 967 C C . ASN A 1 128 ? -7.483 -6.897 2.885 1.00 86.31 128 ASN A C 1
ATOM 969 O O . ASN A 1 128 ? -7.789 -6.388 3.964 1.00 86.31 128 ASN A O 1
ATOM 973 N N . MET A 1 129 ? -8.381 -7.513 2.114 1.00 83.12 129 MET A N 1
ATOM 974 C CA . MET A 1 129 ? -9.802 -7.605 2.463 1.00 83.12 129 MET A CA 1
ATOM 975 C C . MET A 1 129 ? -10.078 -8.539 3.637 1.00 83.12 129 MET A C 1
ATOM 977 O O . MET A 1 129 ? -11.009 -8.291 4.398 1.00 83.12 129 MET A O 1
ATOM 981 N N . THR A 1 130 ? -9.228 -9.537 3.870 1.00 89.06 130 THR A N 1
ATOM 982 C CA . THR A 1 130 ? -9.354 -10.419 5.043 1.00 89.06 130 THR A CA 1
ATOM 983 C C . THR A 1 130 ? -8.848 -9.785 6.347 1.00 89.06 130 THR A C 1
ATOM 985 O O . THR A 1 130 ? -8.992 -10.365 7.422 1.00 89.06 130 THR A O 1
ATOM 988 N N . LYS A 1 131 ? -8.260 -8.575 6.293 1.00 88.50 131 LYS A N 1
ATOM 989 C CA . LYS A 1 131 ? -7.811 -7.848 7.495 1.00 88.50 131 LYS A CA 1
ATOM 990 C C . LYS A 1 131 ? -8.983 -7.319 8.327 1.00 88.50 131 LYS A C 1
ATOM 992 O O . LYS A 1 131 ? -8.799 -7.122 9.530 1.00 88.50 131 LYS A O 1
ATOM 997 N N . LEU A 1 132 ? -10.138 -7.067 7.705 1.00 91.62 132 LEU A N 1
ATOM 998 C CA . LEU A 1 132 ? -11.324 -6.546 8.383 1.00 91.62 132 LEU A CA 1
ATOM 999 C C . LEU A 1 132 ? -11.924 -7.590 9.325 1.00 91.62 132 LEU A C 1
ATOM 1001 O O . LEU A 1 132 ? -11.944 -8.784 9.038 1.00 91.62 132 LEU A O 1
ATOM 1005 N N . TRP A 1 133 ? -12.422 -7.116 10.460 1.00 94.00 133 TRP A N 1
ATOM 1006 C CA . TRP A 1 133 ? -13.161 -7.935 11.411 1.00 94.00 133 TRP A CA 1
ATOM 1007 C C . TRP A 1 133 ? -14.633 -8.020 10.995 1.00 94.00 133 TRP A C 1
ATOM 1009 O O . TRP A 1 133 ? -15.138 -7.071 10.387 1.00 94.00 133 TRP A O 1
ATOM 1019 N N . PRO A 1 134 ? -15.351 -9.098 11.355 1.00 93.06 134 PRO A N 1
ATOM 1020 C CA . PRO A 1 134 ? -16.777 -9.208 11.069 1.00 93.06 134 PRO A CA 1
ATOM 1021 C C . PRO A 1 134 ? -17.575 -8.026 11.627 1.00 93.06 134 PRO A C 1
ATOM 1023 O O . PRO A 1 134 ? -17.322 -7.565 12.749 1.00 93.06 134 PRO A O 1
ATOM 1026 N N . SER A 1 135 ? -18.546 -7.547 10.849 1.00 92.06 135 SER A N 1
ATOM 1027 C CA . SER A 1 135 ? -19.539 -6.555 11.278 1.00 92.06 135 SER A CA 1
ATOM 1028 C C . SER A 1 135 ? -20.490 -7.129 12.328 1.00 92.06 135 SER A C 1
ATOM 1030 O O . SER A 1 135 ? -20.816 -6.437 13.299 1.00 92.06 135 SER A O 1
ATOM 1032 N N . ASP A 1 136 ? -20.825 -8.415 12.211 1.00 93.69 136 ASP A N 1
ATOM 1033 C CA . ASP A 1 136 ? -21.611 -9.151 13.196 1.00 93.69 136 ASP A CA 1
ATOM 1034 C C . ASP A 1 136 ? -20.944 -9.154 14.584 1.00 93.69 136 ASP A C 1
ATOM 1036 O O . ASP A 1 136 ? -19.784 -9.544 14.762 1.00 93.69 136 ASP A O 1
ATOM 1040 N N . ALA A 1 137 ? -21.683 -8.673 15.583 1.00 92.56 137 ALA A N 1
ATOM 1041 C CA . ALA A 1 137 ? -21.166 -8.478 16.933 1.00 92.56 137 ALA A CA 1
ATOM 1042 C C . ALA A 1 137 ? -20.940 -9.801 17.678 1.00 92.56 137 ALA A C 1
ATOM 1044 O O . ALA A 1 137 ? -20.001 -9.893 18.475 1.00 92.56 137 ALA A O 1
ATOM 1045 N N . GLU A 1 138 ? -21.747 -10.830 17.413 1.00 94.31 138 GLU A N 1
ATOM 1046 C CA . GLU A 1 138 ? -21.603 -12.135 18.060 1.00 94.31 138 GLU A CA 1
ATOM 1047 C C . GLU A 1 138 ? -20.371 -12.872 17.535 1.00 94.31 138 GLU A C 1
ATOM 1049 O O . GLU A 1 138 ? -19.544 -13.354 18.314 1.00 94.31 138 GLU A O 1
ATOM 1054 N N . GLN A 1 139 ? -20.202 -12.913 16.214 1.00 93.94 139 GLN A N 1
ATOM 1055 C CA . GLN A 1 139 ? -19.031 -13.478 15.558 1.00 93.94 139 GLN A CA 1
ATOM 1056 C C . GLN A 1 139 ? -17.763 -12.747 15.999 1.00 93.94 139 GLN A C 1
ATOM 1058 O O . GLN A 1 139 ? -16.765 -13.388 16.330 1.00 93.94 139 GLN A O 1
ATOM 1063 N N . ARG A 1 140 ? -17.801 -11.411 16.074 1.00 93.88 140 ARG A N 1
ATOM 1064 C CA . ARG A 1 140 ? -16.661 -10.621 16.548 1.00 93.88 140 ARG A CA 1
ATOM 1065 C C . ARG A 1 140 ? -16.333 -10.906 18.012 1.00 93.88 140 ARG A C 1
ATOM 1067 O O . ARG A 1 140 ? -15.161 -11.088 18.317 1.00 93.88 140 ARG A O 1
ATOM 1074 N N . THR A 1 141 ? -17.326 -11.018 18.895 1.00 93.38 141 THR A N 1
ATOM 1075 C CA . THR A 1 141 ? -17.109 -11.389 20.308 1.00 93.38 141 THR A CA 1
ATOM 1076 C C . THR A 1 141 ? -16.398 -12.740 20.426 1.00 93.38 141 THR A C 1
ATOM 1078 O O . THR A 1 141 ? -15.369 -12.830 21.094 1.00 93.38 141 THR A O 1
ATOM 1081 N N . LYS A 1 142 ? -16.858 -13.757 19.684 1.00 94.06 142 LYS A N 1
ATOM 1082 C CA . LYS A 1 142 ? -16.212 -15.083 19.637 1.00 94.06 142 LYS A CA 1
ATOM 1083 C C . LYS A 1 142 ? -14.760 -15.007 19.155 1.00 94.06 142 LYS A C 1
ATOM 1085 O O . LYS A 1 142 ? -13.879 -15.653 19.715 1.00 94.06 142 LYS A O 1
ATOM 1090 N N . LEU A 1 143 ? -14.490 -14.200 18.126 1.00 93.81 143 LEU A N 1
ATOM 1091 C CA . LEU A 1 143 ? -13.129 -13.999 17.622 1.00 93.81 143 LEU A CA 1
ATOM 1092 C C . LEU A 1 143 ? -12.236 -13.288 18.645 1.00 93.81 143 LEU A C 1
ATOM 1094 O O . LEU A 1 143 ? -11.083 -13.676 18.807 1.00 93.81 143 LEU A O 1
ATOM 1098 N N . VAL A 1 144 ? -12.754 -12.280 19.353 1.00 94.19 144 VAL A N 1
ATOM 1099 C CA . VAL A 1 144 ? -12.021 -11.574 20.416 1.00 94.19 144 VAL A CA 1
ATOM 1100 C C . VAL A 1 144 ? -11.654 -12.523 21.552 1.00 94.19 144 VAL A C 1
ATOM 1102 O O . VAL A 1 144 ? -10.544 -12.446 22.076 1.00 94.19 144 VAL A O 1
ATOM 1105 N N . GLU A 1 145 ? -12.547 -13.444 21.916 1.00 92.44 145 GLU A N 1
ATOM 1106 C CA . GLU A 1 145 ? -12.328 -14.375 23.022 1.00 92.44 145 GLU A CA 1
ATOM 1107 C C . GLU A 1 145 ? -11.085 -15.250 22.853 1.00 92.44 145 GLU A C 1
ATOM 1109 O O . GLU A 1 145 ? -10.376 -15.459 23.843 1.00 92.44 145 GLU A O 1
ATOM 1114 N N . GLY A 1 146 ? -10.825 -15.707 21.624 1.00 88.25 146 GLY A N 1
ATOM 1115 C CA . GLY A 1 146 ? -9.724 -16.607 21.275 1.00 88.25 146 GLY A CA 1
ATOM 1116 C C . GLY A 1 146 ? -8.549 -15.955 20.540 1.00 88.25 146 GLY A C 1
ATOM 1117 O O . GLY A 1 146 ? -7.625 -16.659 20.135 1.00 88.25 146 GLY A O 1
ATOM 1118 N N . CYS A 1 147 ? -8.565 -14.637 20.320 1.00 91.81 147 CYS A N 1
ATOM 1119 C CA . CYS A 1 147 ? -7.479 -13.972 19.603 1.00 91.81 147 CYS A CA 1
ATOM 1120 C C . CYS A 1 147 ? -6.259 -13.687 20.491 1.00 91.81 147 CYS A C 1
ATOM 1122 O O . CYS A 1 147 ? -6.321 -13.668 21.716 1.00 91.81 147 CYS A O 1
ATOM 1124 N N . LYS A 1 148 ? -5.130 -13.400 19.835 1.00 93.25 148 LYS A N 1
ATOM 1125 C CA . LYS A 1 148 ? -3.849 -13.051 20.472 1.00 93.25 148 LYS A CA 1
ATOM 1126 C C . LYS A 1 148 ? -3.763 -11.615 21.014 1.00 93.25 148 LYS A C 1
ATOM 1128 O O . LYS A 1 148 ? -2.694 -11.213 21.465 1.00 93.25 148 LYS A O 1
ATOM 1133 N N . TYR A 1 149 ? -4.808 -10.808 20.850 1.00 94.44 149 TYR A N 1
ATOM 1134 C CA . TYR A 1 149 ? -4.793 -9.393 21.221 1.00 94.44 149 TYR A CA 1
ATOM 1135 C C . TYR A 1 149 ? -5.280 -9.201 22.657 1.00 94.44 149 TYR A C 1
ATOM 1137 O O . TYR A 1 149 ? -6.124 -9.957 23.135 1.00 94.44 149 TYR A O 1
ATOM 1145 N N . ASP A 1 150 ? -4.759 -8.178 23.335 1.00 94.38 150 ASP A N 1
ATOM 1146 C CA . ASP A 1 150 ? -5.272 -7.786 24.646 1.00 94.38 150 ASP A CA 1
ATOM 1147 C C . ASP A 1 150 ? -6.690 -7.231 24.490 1.00 94.38 150 ASP A C 1
ATOM 1149 O O . ASP A 1 150 ? -6.912 -6.239 23.796 1.00 94.38 150 ASP A O 1
ATOM 1153 N N . LYS A 1 151 ? -7.650 -7.887 25.143 1.00 92.56 151 LYS A N 1
ATOM 1154 C CA . LYS A 1 151 ? -9.073 -7.538 25.092 1.00 92.56 151 LYS A CA 1
ATOM 1155 C C . LYS A 1 151 ? -9.343 -6.150 25.671 1.00 92.56 151 LYS A C 1
ATOM 1157 O O . LYS A 1 151 ? -10.279 -5.495 25.231 1.00 92.56 151 LYS A O 1
ATOM 1162 N N . ASN A 1 152 ? -8.524 -5.701 26.623 1.00 94.81 152 ASN A N 1
ATOM 1163 C CA . ASN A 1 152 ? -8.669 -4.388 27.251 1.00 94.81 152 ASN A CA 1
ATOM 1164 C C . ASN A 1 152 ? -8.063 -3.259 26.408 1.00 94.81 152 ASN A C 1
ATOM 1166 O O . ASN A 1 152 ? -8.352 -2.092 26.656 1.00 94.81 152 ASN A O 1
ATOM 1170 N N . ASP A 1 153 ? -7.240 -3.603 25.418 1.00 96.25 153 ASP A N 1
ATOM 1171 C CA . ASP A 1 153 ? -6.578 -2.658 24.519 1.00 96.25 153 ASP A CA 1
ATOM 1172 C C . ASP A 1 153 ? -7.094 -2.790 23.076 1.00 96.25 153 ASP A C 1
ATOM 1174 O O . ASP A 1 153 ? -6.502 -2.248 22.150 1.00 96.25 153 ASP A O 1
ATOM 1178 N N . LEU A 1 154 ? -8.189 -3.526 22.856 1.00 95.81 154 LEU A N 1
ATOM 1179 C CA . LEU A 1 154 ? -8.779 -3.768 21.541 1.00 95.81 154 LEU A CA 1
ATOM 1180 C C . LEU A 1 154 ? -10.097 -3.005 21.396 1.00 95.81 154 LEU A C 1
ATOM 1182 O O . LEU A 1 154 ? -11.047 -3.224 22.144 1.00 95.81 154 LEU A O 1
ATOM 1186 N N . ALA A 1 155 ? -10.173 -2.156 20.376 1.00 95.75 155 ALA A N 1
ATOM 1187 C CA . ALA A 1 155 ? -11.379 -1.430 20.005 1.00 95.75 155 ALA A CA 1
ATOM 1188 C C . ALA A 1 155 ? -11.706 -1.610 18.519 1.00 95.75 155 ALA A C 1
ATOM 1190 O O . ALA A 1 155 ? -10.889 -2.077 17.721 1.00 95.75 155 ALA A O 1
ATOM 1191 N N . PHE A 1 156 ? -12.931 -1.235 18.150 1.00 95.81 156 PHE A N 1
ATOM 1192 C CA . PHE A 1 156 ? -13.453 -1.377 16.797 1.00 95.81 156 PHE A CA 1
ATOM 1193 C C . PHE A 1 156 ? -14.111 -0.089 16.326 1.00 95.81 156 PHE A C 1
ATOM 1195 O O . PHE A 1 156 ? -14.851 0.547 17.073 1.00 95.81 156 PHE A O 1
ATOM 1202 N N . ARG A 1 157 ? -13.894 0.257 15.057 1.00 94.06 157 ARG A N 1
ATOM 1203 C CA . ARG A 1 157 ? -14.637 1.310 14.353 1.00 94.06 157 ARG A CA 1
ATOM 1204 C C . ARG A 1 157 ? -15.150 0.794 13.016 1.00 94.06 157 ARG A C 1
ATOM 1206 O O . ARG A 1 157 ? -14.600 -0.165 12.476 1.00 94.06 157 ARG A O 1
ATOM 1213 N N . VAL A 1 158 ? -16.193 1.425 12.493 1.00 91.25 158 VAL A N 1
ATOM 1214 C CA . VAL A 1 158 ? -16.772 1.066 11.193 1.00 91.25 158 VAL A CA 1
ATOM 1215 C C . VAL A 1 158 ? -15.736 1.285 10.087 1.00 91.25 158 VAL A C 1
ATOM 1217 O O . VAL A 1 158 ? -15.012 2.283 10.098 1.00 91.25 158 VAL A O 1
ATOM 1220 N N . ALA A 1 159 ? -15.648 0.344 9.146 1.00 86.50 159 ALA A N 1
ATOM 1221 C CA . ALA A 1 159 ? -14.937 0.560 7.892 1.00 86.50 159 ALA A CA 1
ATOM 1222 C C . ALA A 1 159 ? -15.861 1.320 6.926 1.00 86.50 159 ALA A C 1
ATOM 1224 O O . ALA A 1 159 ? -16.836 0.759 6.433 1.00 86.50 159 ALA A O 1
ATOM 1225 N N . GLU A 1 160 ? -15.590 2.599 6.662 1.00 79.62 160 GLU A N 1
ATOM 1226 C CA . GLU A 1 160 ? -16.423 3.378 5.739 1.00 79.62 160 GLU A CA 1
ATOM 1227 C C . GLU A 1 160 ? -16.464 2.745 4.337 1.00 79.62 160 GLU A C 1
ATOM 1229 O O . GLU A 1 160 ? -15.443 2.330 3.784 1.00 79.62 160 GLU A O 1
ATOM 1234 N N . GLY A 1 161 ? -17.669 2.660 3.764 1.00 74.06 161 GLY A N 1
ATOM 1235 C CA . GLY A 1 161 ? -17.893 2.134 2.416 1.00 74.06 161 GLY A CA 1
ATOM 1236 C C . GLY A 1 161 ? -17.829 0.610 2.276 1.00 74.06 161 GLY A C 1
ATOM 1237 O O . GLY A 1 161 ? -17.868 0.124 1.145 1.00 74.06 161 GLY A O 1
ATOM 1238 N N . ARG A 1 162 ? -17.726 -0.159 3.373 1.00 76.81 162 ARG A N 1
ATOM 1239 C CA . ARG A 1 162 ? -17.697 -1.633 3.338 1.00 76.81 162 ARG A CA 1
ATOM 1240 C C . ARG A 1 162 ? -18.423 -2.267 4.523 1.00 76.81 162 ARG A C 1
ATOM 1242 O O . ARG A 1 162 ? -18.613 -1.642 5.560 1.00 76.81 162 ARG A O 1
ATOM 1249 N N . ASP A 1 163 ? -18.783 -3.536 4.359 1.00 82.75 163 ASP A N 1
ATOM 1250 C CA . ASP A 1 163 ? -19.288 -4.374 5.443 1.00 82.75 163 ASP A CA 1
ATOM 1251 C C . ASP A 1 163 ? -18.104 -4.958 6.233 1.00 82.75 163 ASP A C 1
ATOM 1253 O O . ASP A 1 163 ? -17.318 -5.747 5.707 1.00 82.75 163 ASP A O 1
ATOM 1257 N N . GLY A 1 164 ? -17.913 -4.493 7.469 1.00 89.81 164 GLY A N 1
ATOM 1258 C CA . GLY A 1 164 ? -16.827 -4.927 8.346 1.00 89.81 164 GLY A CA 1
ATOM 1259 C C . GLY A 1 164 ? -16.371 -3.862 9.344 1.00 89.81 164 GLY A C 1
ATOM 1260 O O . GLY A 1 164 ? -16.746 -2.690 9.277 1.00 89.81 164 GLY A O 1
ATOM 1261 N N . MET A 1 165 ? -15.525 -4.281 10.285 1.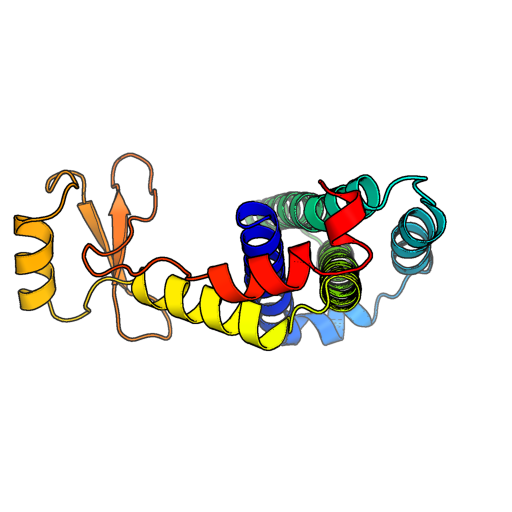00 93.75 165 MET A N 1
ATOM 1262 C CA . MET A 1 165 ? -14.970 -3.431 11.337 1.00 93.75 165 MET A CA 1
ATOM 1263 C C . MET A 1 165 ? -13.448 -3.349 11.236 1.00 93.75 165 MET A C 1
ATOM 1265 O O . MET A 1 165 ? -12.751 -4.340 11.015 1.00 93.75 165 MET A O 1
ATOM 1269 N N . ILE A 1 166 ? -12.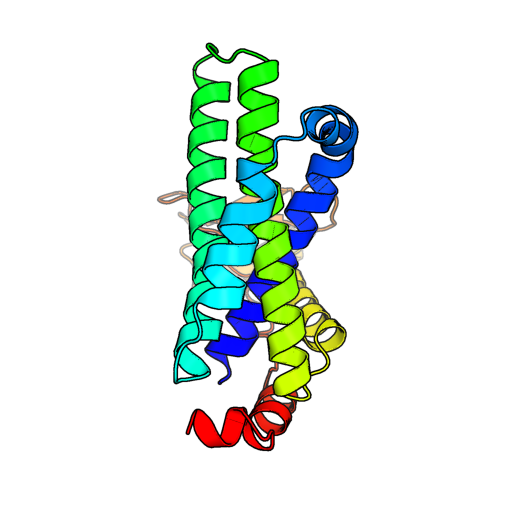914 -2.158 11.474 1.00 92.81 166 ILE A N 1
ATOM 1270 C CA . ILE A 1 166 ? -11.487 -1.934 11.673 1.00 92.81 166 ILE A CA 1
ATOM 1271 C C . ILE A 1 166 ? -11.191 -2.168 13.154 1.00 92.81 166 ILE A C 1
ATOM 1273 O O . ILE A 1 166 ? -11.587 -1.362 13.996 1.00 92.81 166 ILE A O 1
ATOM 1277 N N . GLY A 1 167 ? -10.495 -3.263 13.463 1.00 94.31 167 GLY A N 1
ATOM 1278 C CA . GLY A 1 167 ? -9.929 -3.502 14.788 1.00 94.31 167 GLY A CA 1
ATOM 1279 C C . GLY A 1 167 ? -8.647 -2.697 14.968 1.00 94.31 167 GLY A C 1
ATOM 1280 O O . GLY A 1 167 ? -7.791 -2.690 14.082 1.00 94.31 167 GLY A O 1
ATOM 1281 N N . TYR A 1 168 ? -8.504 -2.014 16.096 1.00 95.88 168 TYR A N 1
ATOM 1282 C CA . TYR A 1 168 ? -7.315 -1.233 16.405 1.00 95.88 168 TYR A CA 1
ATOM 1283 C C . TYR A 1 168 ? -6.976 -1.305 17.885 1.00 95.88 168 TYR A C 1
ATOM 1285 O O . TYR A 1 168 ? -7.827 -1.591 18.729 1.00 95.88 168 TYR A O 1
ATOM 1293 N N . ARG A 1 169 ? -5.705 -1.054 18.178 1.00 96.81 169 ARG A N 1
ATOM 1294 C CA . ARG A 1 169 ? -5.213 -0.980 19.539 1.00 96.81 169 ARG A CA 1
ATOM 1295 C C . ARG A 1 169 ? -5.471 0.407 20.125 1.00 96.81 169 ARG A C 1
ATOM 1297 O O . ARG A 1 169 ? -5.156 1.399 19.472 1.00 96.81 169 ARG A O 1
ATOM 1304 N N . ILE A 1 170 ? -6.030 0.489 21.329 1.00 96.56 170 ILE A N 1
ATOM 1305 C CA . ILE A 1 170 ? -6.381 1.770 21.963 1.00 96.56 170 ILE A CA 1
ATOM 1306 C C . ILE A 1 170 ? -5.114 2.568 22.298 1.00 96.56 170 ILE A C 1
ATOM 1308 O O . ILE A 1 170 ? -5.079 3.777 22.082 1.00 96.56 170 ILE A O 1
ATOM 1312 N N . SER A 1 171 ? -4.067 1.894 22.772 1.00 95.62 171 SER A N 1
ATOM 1313 C CA . SER A 1 171 ? -2.834 2.519 23.259 1.00 95.62 171 SER A CA 1
ATOM 1314 C C . SER A 1 171 ? -2.004 3.244 22.196 1.00 95.62 171 SER A C 1
ATOM 1316 O O . SER A 1 171 ? -1.396 4.267 22.506 1.00 95.62 171 SER A O 1
ATOM 1318 N N . ASP A 1 172 ? -1.963 2.746 20.957 1.00 92.75 172 ASP A N 1
ATOM 1319 C CA . ASP A 1 172 ? -1.114 3.293 19.884 1.00 92.75 172 ASP A CA 1
ATOM 1320 C C . ASP A 1 172 ? -1.861 3.534 18.556 1.00 92.75 172 ASP A C 1
ATOM 1322 O O . ASP A 1 172 ? -1.267 3.987 17.578 1.00 92.75 172 ASP A O 1
ATOM 1326 N N . GLY A 1 173 ? -3.161 3.230 18.492 1.00 90.12 173 GLY A N 1
ATOM 1327 C CA . GLY A 1 173 ? -3.972 3.365 17.280 1.00 90.12 173 GLY A CA 1
ATOM 1328 C C . GLY A 1 173 ? -3.638 2.355 16.176 1.00 90.12 173 GLY A C 1
ATOM 1329 O O . GLY A 1 173 ? -4.191 2.448 15.076 1.00 90.12 173 GLY A O 1
ATOM 1330 N N . LYS A 1 174 ? -2.753 1.382 16.427 1.00 91.44 174 LYS A N 1
ATOM 1331 C CA . LYS A 1 174 ? -2.313 0.412 15.421 1.00 91.44 174 LYS A CA 1
ATOM 1332 C C . LYS A 1 174 ? -3.477 -0.452 14.957 1.00 91.44 174 LYS A C 1
ATOM 1334 O O . LYS A 1 174 ? -4.146 -1.092 15.765 1.00 91.44 174 LYS A O 1
ATOM 1339 N N . ILE A 1 175 ? -3.660 -0.547 13.641 1.00 90.69 175 ILE A N 1
ATOM 1340 C CA . ILE A 1 175 ? -4.652 -1.438 13.033 1.00 90.69 175 ILE A CA 1
ATOM 1341 C C . ILE A 1 175 ? -4.241 -2.904 13.230 1.00 90.69 175 ILE A C 1
ATOM 1343 O O . ILE A 1 175 ? -3.097 -3.293 12.978 1.00 90.69 175 ILE A O 1
ATOM 1347 N N . LEU A 1 176 ? -5.190 -3.725 13.674 1.00 92.94 176 LEU A N 1
ATOM 1348 C CA . LEU A 1 176 ? -5.006 -5.131 14.015 1.00 92.94 176 LEU A CA 1
ATOM 1349 C C . LEU A 1 176 ? -5.758 -6.014 13.016 1.00 92.94 176 LEU A C 1
ATOM 1351 O O . LEU A 1 176 ? -6.953 -5.836 12.786 1.00 92.94 176 LEU A O 1
ATOM 1355 N N . LYS A 1 177 ? -5.048 -6.983 12.433 1.00 93.31 177 LYS A N 1
ATOM 1356 C CA . LYS A 1 177 ? -5.616 -7.940 11.475 1.00 93.31 177 LYS A CA 1
ATOM 1357 C C . LYS A 1 177 ? -6.631 -8.847 12.181 1.00 93.31 177 LYS A C 1
ATOM 1359 O O . LYS A 1 177 ? -6.356 -9.304 13.289 1.00 93.31 177 LYS A O 1
ATOM 1364 N N . SER A 1 178 ? -7.764 -9.132 11.542 1.00 92.31 178 SER A N 1
ATOM 1365 C CA . SER A 1 178 ? -8.717 -10.139 12.028 1.00 92.31 178 SER A CA 1
ATOM 1366 C C . SER A 1 178 ? -8.029 -11.491 12.294 1.00 92.31 178 SER A C 1
ATOM 1368 O O . SER A 1 178 ? -7.091 -11.843 11.575 1.00 92.31 178 SER A O 1
ATOM 1370 N N . PRO A 1 179 ? -8.470 -12.298 13.277 1.00 91.19 179 PRO A N 1
ATOM 1371 C CA . PRO A 1 179 ? -7.977 -13.665 13.459 1.00 91.19 179 PRO A CA 1
ATOM 1372 C C . PRO A 1 179 ? -8.252 -14.573 12.253 1.00 91.19 179 PRO A C 1
ATOM 1374 O O . PRO A 1 179 ? -7.562 -15.569 12.079 1.00 91.19 179 PRO A O 1
ATOM 1377 N N . THR A 1 180 ? -9.225 -14.210 11.413 1.00 89.56 180 THR A N 1
ATOM 1378 C CA . THR A 1 180 ? -9.541 -14.880 10.140 1.00 89.56 180 THR A CA 1
ATOM 1379 C C . THR A 1 180 ? -8.728 -14.338 8.961 1.00 89.56 180 THR A C 1
ATOM 1381 O O . THR A 1 180 ? -9.075 -14.594 7.814 1.00 89.56 180 THR A O 1
ATOM 1384 N N . TYR A 1 181 ? -7.700 -13.528 9.223 1.00 91.50 181 TYR A N 1
ATOM 1385 C CA . TYR A 1 181 ? -6.840 -12.968 8.188 1.00 91.50 181 TYR A CA 1
ATOM 1386 C C . TYR A 1 181 ? -6.091 -14.066 7.435 1.00 91.50 181 TYR A C 1
ATOM 1388 O O . TYR A 1 181 ? -5.448 -14.930 8.033 1.00 91.50 181 TYR A O 1
ATOM 1396 N N . GLU A 1 182 ? -6.094 -13.941 6.117 1.00 92.00 182 GLU A N 1
ATOM 1397 C CA . GLU A 1 182 ? -5.355 -14.786 5.198 1.00 92.00 182 GLU A CA 1
ATOM 1398 C C . GLU A 1 182 ? -4.263 -13.949 4.536 1.00 92.00 182 GLU A C 1
ATOM 1400 O O . GLU A 1 182 ? -4.543 -12.955 3.864 1.00 92.00 182 GLU A O 1
ATOM 1405 N N . SER A 1 183 ? -3.006 -14.355 4.718 1.00 91.50 183 SER A N 1
ATOM 1406 C CA . SER A 1 183 ? -1.876 -13.722 4.032 1.00 91.50 183 SER A CA 1
ATOM 1407 C C . SER A 1 183 ? -1.989 -13.858 2.518 1.00 91.50 183 SER A C 1
ATOM 1409 O O . SER A 1 183 ? -2.601 -14.804 2.026 1.00 91.50 183 SER A O 1
ATOM 1411 N N . ALA A 1 184 ? -1.374 -12.919 1.797 1.00 93.44 184 ALA A N 1
ATOM 1412 C CA . ALA A 1 184 ? -1.212 -13.026 0.355 1.00 93.44 184 ALA A CA 1
ATOM 1413 C C . ALA A 1 184 ? -0.350 -14.253 0.034 1.00 93.44 184 ALA A C 1
ATOM 1415 O O . ALA A 1 184 ? 0.692 -14.448 0.663 1.00 93.44 184 ALA A O 1
ATOM 1416 N N . ASP A 1 185 ? -0.788 -15.067 -0.921 1.00 95.00 185 ASP A N 1
ATOM 1417 C CA . ASP A 1 185 ? 0.024 -16.148 -1.469 1.00 95.00 185 ASP A CA 1
ATOM 1418 C C . ASP A 1 185 ? 0.754 -15.648 -2.715 1.00 95.00 185 ASP A C 1
ATOM 1420 O O . ASP A 1 185 ? 0.199 -15.583 -3.816 1.00 95.00 185 ASP A O 1
ATOM 1424 N N . LEU A 1 186 ? 2.017 -15.265 -2.524 1.00 95.31 186 LEU A N 1
ATOM 1425 C CA . LEU A 1 186 ? 2.842 -14.717 -3.593 1.00 95.31 186 LEU A CA 1
ATOM 1426 C C . LEU A 1 186 ? 3.702 -15.769 -4.305 1.00 95.31 186 LEU A C 1
ATOM 1428 O O . LEU A 1 186 ? 4.438 -15.415 -5.226 1.00 95.31 186 LEU A O 1
ATOM 1432 N N . SER A 1 187 ? 3.608 -17.044 -3.911 1.00 94.94 187 SER A N 1
ATOM 1433 C CA . SER A 1 187 ? 4.495 -18.125 -4.371 1.00 94.94 187 SER A CA 1
ATOM 1434 C C . SER A 1 187 ? 4.597 -18.196 -5.896 1.00 94.94 187 SER A C 1
ATOM 1436 O O . SER A 1 187 ? 5.685 -18.066 -6.451 1.00 94.94 187 SER A O 1
ATOM 1438 N N . LYS A 1 188 ? 3.453 -18.249 -6.588 1.00 94.00 188 LYS A N 1
ATOM 1439 C CA . LYS A 1 188 ? 3.400 -18.295 -8.057 1.00 94.00 188 LYS A CA 1
ATOM 1440 C C . LYS A 1 188 ? 4.081 -17.099 -8.736 1.00 94.00 188 LYS A C 1
ATOM 1442 O O . LYS A 1 188 ? 4.669 -17.254 -9.800 1.00 94.00 188 LYS A O 1
ATOM 1447 N N . PHE A 1 189 ? 3.998 -15.904 -8.147 1.00 94.69 189 PHE A N 1
ATOM 1448 C CA . PHE A 1 189 ? 4.614 -14.700 -8.712 1.00 94.69 189 PHE A CA 1
ATOM 1449 C C . PHE A 1 189 ? 6.112 -14.662 -8.422 1.00 94.69 189 PHE A C 1
ATOM 1451 O O . PHE A 1 189 ? 6.883 -14.173 -9.242 1.00 94.69 189 PHE A O 1
ATOM 1458 N N . VAL A 1 190 ? 6.525 -15.190 -7.267 1.00 92.81 190 VAL A N 1
ATOM 1459 C CA . VAL A 1 190 ? 7.935 -15.371 -6.923 1.00 92.81 190 VAL A CA 1
ATOM 1460 C C . VAL A 1 190 ? 8.604 -16.316 -7.913 1.00 92.81 190 VAL A C 1
ATOM 1462 O O . VAL A 1 190 ? 9.668 -15.965 -8.417 1.00 92.81 190 VAL A O 1
ATOM 1465 N N . ASP A 1 191 ? 7.973 -17.446 -8.236 1.00 92.62 191 ASP A N 1
ATOM 1466 C CA . ASP A 1 191 ? 8.503 -18.409 -9.206 1.00 92.62 191 ASP A CA 1
ATOM 1467 C C . ASP A 1 191 ? 8.678 -17.757 -10.589 1.00 92.62 191 ASP A C 1
ATOM 1469 O O . ASP A 1 191 ? 9.769 -17.786 -11.159 1.00 92.62 191 ASP A O 1
ATOM 1473 N N . MET A 1 192 ? 7.651 -17.046 -11.078 1.00 93.00 192 MET A N 1
ATOM 1474 C CA . MET A 1 192 ? 7.726 -16.280 -12.334 1.00 93.00 192 MET A CA 1
ATOM 1475 C C . MET A 1 192 ? 8.858 -15.246 -12.321 1.00 93.00 192 MET A C 1
ATOM 1477 O O . MET A 1 192 ? 9.632 -15.152 -13.276 1.00 93.00 192 MET A O 1
ATOM 1481 N N . ALA A 1 193 ? 8.963 -14.480 -11.232 1.00 89.38 193 ALA A N 1
ATOM 1482 C CA . ALA A 1 193 ? 9.960 -13.433 -11.097 1.00 89.38 193 ALA A CA 1
ATOM 1483 C C . ALA A 1 193 ? 11.379 -14.004 -11.077 1.00 89.38 193 ALA A C 1
ATOM 1485 O O . ALA A 1 193 ? 12.247 -13.433 -11.723 1.00 89.38 193 ALA A O 1
ATOM 1486 N N . ILE A 1 194 ? 11.624 -15.114 -10.370 1.00 89.00 194 ILE A N 1
ATOM 1487 C CA . ILE A 1 194 ? 12.941 -15.769 -10.300 1.00 89.00 194 ILE A CA 1
ATOM 1488 C C . ILE A 1 194 ? 13.368 -16.303 -11.673 1.00 89.00 194 ILE A C 1
ATOM 1490 O O . ILE A 1 194 ? 14.530 -16.143 -12.048 1.00 89.00 194 ILE A O 1
ATOM 1494 N N . ASP A 1 195 ? 12.440 -16.863 -12.448 1.00 88.44 195 ASP A N 1
ATOM 1495 C CA . ASP A 1 195 ? 12.731 -17.415 -13.777 1.00 88.44 195 ASP A CA 1
ATOM 1496 C C . ASP A 1 195 ? 12.963 -16.335 -14.854 1.00 88.44 195 ASP A C 1
ATOM 1498 O O . ASP A 1 195 ? 13.526 -16.599 -15.932 1.00 88.44 195 ASP A O 1
ATOM 1502 N N . SER A 1 196 ? 12.585 -15.088 -14.564 1.00 85.12 196 SER A N 1
ATOM 1503 C CA . SER A 1 196 ? 12.768 -13.948 -15.459 1.00 85.12 196 SER A CA 1
ATOM 1504 C C . SER A 1 196 ? 14.247 -13.621 -15.714 1.00 85.12 196 SER A C 1
ATOM 1506 O O . SER A 1 196 ? 15.152 -13.966 -14.947 1.00 85.12 196 SER A O 1
ATOM 1508 N N . VAL A 1 197 ? 14.511 -12.932 -16.832 1.00 72.56 197 VAL A N 1
ATOM 1509 C CA . VAL A 1 197 ? 15.856 -12.431 -17.169 1.00 72.56 197 VAL A CA 1
ATOM 1510 C C . VAL A 1 197 ? 16.378 -11.542 -16.050 1.00 72.56 197 VAL A C 1
ATOM 1512 O O . VAL A 1 197 ? 17.524 -11.681 -15.638 1.00 72.56 197 VAL A O 1
ATOM 1515 N N . ILE A 1 198 ? 15.531 -10.654 -15.539 1.00 72.19 198 ILE A N 1
ATOM 1516 C CA . ILE A 1 198 ? 15.910 -9.728 -14.486 1.00 72.19 198 ILE A CA 1
ATOM 1517 C C . ILE A 1 198 ? 16.017 -10.449 -13.147 1.00 72.19 198 ILE A C 1
ATOM 1519 O O . ILE A 1 198 ? 17.037 -10.281 -12.490 1.00 72.19 198 ILE A O 1
ATOM 1523 N N . GLY A 1 199 ? 15.066 -11.305 -12.763 1.00 71.88 199 GLY A N 1
ATOM 1524 C CA . GLY A 1 199 ? 15.127 -12.013 -11.477 1.00 71.88 199 GLY A CA 1
ATOM 1525 C C . GLY A 1 199 ? 16.388 -12.848 -11.268 1.00 71.88 199 GLY A C 1
ATOM 1526 O O . GLY A 1 199 ? 16.929 -12.852 -10.165 1.00 71.88 199 GLY A O 1
ATOM 1527 N N . ARG A 1 200 ? 16.934 -13.436 -12.339 1.00 71.19 200 ARG A N 1
ATOM 1528 C CA . ARG A 1 200 ? 18.238 -14.125 -12.330 1.00 71.19 200 ARG A CA 1
ATOM 1529 C C . ARG A 1 200 ? 19.447 -13.224 -12.070 1.00 71.19 200 ARG A C 1
ATOM 1531 O O . ARG A 1 200 ? 20.514 -13.718 -11.746 1.00 71.19 200 ARG A O 1
ATOM 1538 N N . HIS A 1 201 ? 19.316 -11.912 -12.253 1.00 68.25 201 HIS A N 1
ATOM 1539 C CA . HIS A 1 201 ? 20.356 -10.938 -11.902 1.00 68.25 201 HIS A CA 1
ATOM 1540 C C . HIS A 1 201 ? 20.168 -10.392 -10.482 1.00 68.25 201 HIS A C 1
ATOM 1542 O O . HIS A 1 201 ? 21.063 -9.724 -9.962 1.00 68.25 201 HIS A O 1
ATOM 1548 N N . PHE A 1 202 ? 19.013 -10.655 -9.857 1.00 65.50 202 PHE A N 1
ATOM 1549 C CA . PHE A 1 202 ? 18.741 -10.327 -8.460 1.00 65.50 202 PHE A CA 1
ATOM 1550 C C . PHE A 1 202 ? 19.317 -11.346 -7.473 1.00 65.50 202 PHE A C 1
ATOM 1552 O O . PHE A 1 202 ? 19.538 -10.963 -6.321 1.00 65.50 202 PHE A O 1
ATOM 1559 N N . PHE A 1 203 ? 19.571 -12.584 -7.917 1.00 53.56 203 PHE A N 1
ATOM 1560 C CA . PHE A 1 203 ? 20.004 -13.715 -7.093 1.00 53.56 203 PHE A CA 1
ATOM 1561 C C . PHE A 1 203 ? 21.028 -14.592 -7.810 1.00 53.56 203 PHE A C 1
ATOM 1563 O O . PHE A 1 203 ? 20.738 -15.006 -8.952 1.00 53.56 203 PHE A O 1
#

Secondary structure (DSSP, 8-state):
-HHHHHHHHHHHHHHHHHHHHHHHHHHHHTTS--HHHHHHHHHHHHT---SSHHHHHHHHHHHHHHHHHHHHHHHHHHHTT---HHHHHHHHHHHHHHHHHHHHHHHHHHHHTT--HHHHHHHHHHHHHTTSBPSSHHHHHHHHHHSSS-GGGEEEEE-TTSSSEEEEETTT--EE--TT------HHHHHHHHHSTTHHHH-

pLDDT: mean 81.85, std 13.33, range [51.31, 96.81]

Radius of gyration: 19.98 Å; chains: 1; bounding box: 46×48×44 Å